Protein AF-A0A0M3A741-F1 (afdb_monomer_lite)

pLDDT: mean 94.42, std 5.52, range [47.41, 98.38]

Structure (mmCIF, N/CA/C/O backbone):
data_AF-A0A0M3A741-F1
#
_entry.id   AF-A0A0M3A741-F1
#
loop_
_atom_site.group_PDB
_atom_site.id
_atom_site.type_symbol
_atom_site.label_atom_id
_atom_site.label_alt_id
_atom_site.label_comp_id
_atom_site.label_asym_id
_atom_site.label_entity_id
_atom_site.label_seq_id
_atom_site.pdbx_PDB_ins_code
_atom_site.Cartn_x
_atom_site.Cartn_y
_atom_site.Cartn_z
_atom_site.occupancy
_atom_site.B_iso_or_equiv
_atom_site.auth_seq_id
_atom_site.auth_comp_id
_atom_site.auth_asym_id
_atom_site.auth_atom_id
_atom_site.pdbx_PDB_model_num
ATOM 1 N N . MET A 1 1 ? 9.612 3.255 -31.041 1.00 83.62 1 MET A N 1
ATOM 2 C CA . MET A 1 1 ? 8.899 2.711 -29.872 1.00 83.62 1 MET A CA 1
ATOM 3 C C . MET A 1 1 ? 9.057 1.204 -29.894 1.00 83.62 1 MET A C 1
ATOM 5 O O . MET A 1 1 ? 8.732 0.590 -30.901 1.00 83.62 1 MET A O 1
ATOM 9 N N . GLU A 1 2 ? 9.618 0.641 -28.835 1.00 92.88 2 GLU A N 1
ATOM 10 C CA . GLU A 1 2 ? 9.783 -0.796 -28.625 1.00 92.88 2 GLU A CA 1
ATOM 11 C C . GLU A 1 2 ? 8.658 -1.299 -27.711 1.00 92.88 2 GLU A C 1
ATOM 13 O O . GLU A 1 2 ? 8.257 -0.593 -26.786 1.00 92.88 2 GLU A O 1
ATOM 18 N N . LYS A 1 3 ? 8.139 -2.501 -27.977 1.00 94.88 3 LYS A N 1
ATOM 19 C CA . LYS A 1 3 ? 7.111 -3.161 -27.165 1.00 94.88 3 LYS A CA 1
ATOM 20 C C . LYS A 1 3 ? 7.681 -4.462 -26.616 1.00 94.88 3 LYS A C 1
ATOM 22 O O . LYS A 1 3 ? 8.103 -5.313 -27.393 1.00 94.88 3 LYS A O 1
ATOM 27 N N . ILE A 1 4 ? 7.622 -4.625 -25.302 1.00 94.75 4 ILE A N 1
ATOM 28 C CA . ILE A 1 4 ? 8.018 -5.835 -24.585 1.00 94.75 4 ILE A CA 1
ATOM 29 C C . ILE A 1 4 ? 6.761 -6.406 -23.933 1.00 94.75 4 ILE A C 1
ATOM 31 O O . ILE A 1 4 ? 6.030 -5.689 -23.252 1.00 94.75 4 ILE A O 1
ATOM 35 N N . VAL A 1 5 ? 6.485 -7.684 -24.179 1.00 95.12 5 VAL A N 1
ATOM 36 C CA . VAL A 1 5 ? 5.381 -8.405 -23.537 1.00 95.12 5 VAL A CA 1
ATOM 37 C C . VAL A 1 5 ? 5.989 -9.343 -22.513 1.00 95.12 5 VAL A C 1
ATOM 39 O O . VAL A 1 5 ? 6.795 -10.198 -22.869 1.00 95.12 5 VAL A O 1
ATOM 42 N N . LEU A 1 6 ? 5.610 -9.154 -21.257 1.00 94.38 6 LEU A N 1
ATOM 43 C CA . LEU A 1 6 ? 6.027 -9.978 -20.138 1.00 94.38 6 LEU A CA 1
ATOM 44 C C . LEU A 1 6 ? 4.829 -10.800 -19.676 1.00 94.38 6 LEU A C 1
ATOM 46 O O . LEU A 1 6 ? 3.740 -10.266 -19.466 1.00 94.38 6 LEU A O 1
ATOM 50 N N . SER A 1 7 ? 5.039 -12.099 -19.531 1.00 92.56 7 SER A N 1
ATOM 51 C CA . SER A 1 7 ? 4.085 -13.042 -18.956 1.00 92.56 7 SER A CA 1
ATOM 52 C C . SER A 1 7 ? 4.695 -13.679 -17.717 1.00 92.56 7 SER A C 1
ATOM 54 O O . SER A 1 7 ? 5.913 -13.649 -17.543 1.00 92.56 7 SER A O 1
ATOM 56 N N . SER A 1 8 ? 3.859 -14.299 -16.891 1.00 91.81 8 SER A N 1
ATOM 57 C CA . SER A 1 8 ? 4.300 -14.952 -15.658 1.00 91.81 8 SER A CA 1
ATOM 58 C C . SER A 1 8 ? 4.958 -13.980 -14.681 1.00 91.81 8 SER A C 1
ATOM 60 O O . SER A 1 8 ? 6.017 -14.250 -14.113 1.00 91.81 8 SER A O 1
ATOM 62 N N . ILE A 1 9 ? 4.311 -12.832 -14.501 1.00 91.31 9 ILE A N 1
ATOM 63 C CA . ILE A 1 9 ? 4.730 -11.774 -13.582 1.00 91.31 9 ILE A CA 1
ATOM 64 C C . ILE A 1 9 ? 3.730 -11.622 -12.429 1.00 91.31 9 ILE A C 1
ATOM 66 O O . ILE A 1 9 ? 2.661 -12.236 -12.435 1.00 91.31 9 ILE A O 1
ATOM 70 N N . GLY A 1 10 ? 4.065 -10.782 -11.456 1.00 88.81 10 GLY A N 1
ATOM 71 C CA . GLY A 1 10 ? 3.220 -10.486 -10.309 1.00 88.81 10 GLY A CA 1
ATOM 72 C C . GLY A 1 10 ? 3.311 -11.554 -9.215 1.00 88.81 10 GLY A C 1
ATOM 73 O O . GLY A 1 10 ? 4.110 -12.495 -9.312 1.00 88.81 10 GLY A O 1
ATOM 74 N N . PRO A 1 11 ? 2.490 -11.418 -8.160 1.00 85.62 11 PRO A N 1
ATOM 75 C CA . PRO A 1 11 ? 2.610 -12.224 -6.945 1.00 85.62 11 PRO A CA 1
ATOM 76 C C . PRO A 1 11 ? 2.403 -13.726 -7.191 1.00 85.62 11 PRO A C 1
ATOM 78 O O . PRO A 1 11 ? 3.093 -14.541 -6.581 1.00 85.62 11 PRO A O 1
ATOM 81 N N . TYR A 1 12 ? 1.512 -14.096 -8.118 1.00 87.88 12 TYR A N 1
ATOM 82 C CA . TYR A 1 12 ? 1.165 -15.495 -8.410 1.00 87.88 12 TYR A CA 1
ATOM 83 C C . TYR A 1 12 ? 1.696 -16.013 -9.752 1.00 87.88 12 TYR A C 1
ATOM 85 O O . TYR A 1 12 ? 1.477 -17.175 -10.089 1.00 87.88 12 TYR A O 1
ATOM 93 N N . LYS A 1 13 ? 2.456 -15.194 -10.496 1.00 89.75 13 LYS A N 1
ATOM 94 C CA . LYS A 1 13 ? 3.087 -15.576 -11.776 1.00 89.75 13 LYS A CA 1
ATOM 95 C C . LYS A 1 13 ? 2.103 -16.048 -12.854 1.00 89.75 13 LYS A C 1
ATOM 97 O O . LYS A 1 13 ? 2.467 -16.819 -13.742 1.00 89.75 13 LYS A O 1
ATOM 102 N N . ASP A 1 14 ? 0.886 -15.538 -12.815 1.00 92.25 14 ASP A N 1
ATOM 103 C CA . ASP A 1 14 ? -0.198 -15.763 -13.773 1.00 92.25 14 ASP A CA 1
ATOM 104 C C . ASP A 1 14 ? -0.627 -14.471 -14.496 1.00 92.25 14 ASP A C 1
ATOM 106 O O . ASP A 1 14 ? -1.408 -14.528 -15.446 1.00 92.25 14 ASP A O 1
ATOM 110 N N . HIS A 1 15 ? -0.060 -13.321 -14.118 1.00 93.19 15 HIS A N 1
ATOM 111 C CA . HIS A 1 15 ? -0.343 -12.029 -14.740 1.00 93.19 15 HIS A CA 1
ATOM 112 C C . HIS A 1 15 ? 0.557 -11.737 -15.948 1.00 93.19 15 HIS A C 1
ATOM 114 O O . HIS A 1 15 ? 1.555 -12.419 -16.227 1.00 93.19 15 HIS A O 1
ATOM 120 N N . TRP A 1 16 ? 0.205 -10.665 -16.658 1.00 94.25 16 TRP A N 1
ATOM 121 C CA . TRP A 1 16 ? 0.932 -10.133 -17.804 1.00 94.25 16 TRP A CA 1
ATOM 122 C C . TRP A 1 16 ? 1.169 -8.628 -17.653 1.00 94.25 16 TRP A C 1
ATOM 124 O O . TRP A 1 16 ? 0.416 -7.914 -16.993 1.00 94.25 16 TRP A O 1
ATOM 134 N N . ALA A 1 17 ? 2.209 -8.129 -18.317 1.00 96.19 17 ALA A N 1
ATOM 135 C CA . ALA A 1 17 ? 2.406 -6.706 -18.538 1.00 96.19 17 ALA A CA 1
ATOM 136 C C . ALA A 1 17 ? 2.914 -6.454 -19.950 1.00 96.19 17 ALA A C 1
ATOM 138 O O . ALA A 1 17 ? 3.739 -7.187 -20.494 1.00 96.19 17 ALA A O 1
ATOM 139 N N . ILE A 1 18 ? 2.456 -5.357 -20.532 1.00 97.38 18 ILE A N 1
ATOM 140 C CA . ILE A 1 18 ? 3.021 -4.788 -21.742 1.00 97.38 18 ILE A CA 1
ATOM 141 C C . ILE A 1 18 ? 3.805 -3.545 -21.339 1.00 97.38 18 ILE A C 1
ATOM 143 O O . ILE A 1 18 ? 3.253 -2.593 -20.786 1.00 97.38 18 ILE A O 1
ATOM 147 N N . VAL A 1 19 ? 5.095 -3.551 -21.654 1.00 97.38 19 VAL A N 1
ATOM 148 C CA . VAL A 1 19 ? 5.997 -2.426 -21.430 1.00 97.38 19 VAL A CA 1
ATOM 149 C C . VAL A 1 19 ? 6.345 -1.801 -22.773 1.00 97.38 19 VAL A C 1
ATOM 151 O O . VAL A 1 19 ? 6.935 -2.446 -23.640 1.00 97.38 19 VAL A O 1
ATOM 154 N N . TYR A 1 20 ? 5.998 -0.530 -22.950 1.00 97.81 20 TYR A N 1
ATOM 155 C CA . TYR A 1 20 ? 6.438 0.268 -24.089 1.00 97.81 20 TYR A CA 1
ATOM 156 C C . TYR A 1 20 ? 7.628 1.128 -23.695 1.00 97.81 20 TYR A C 1
ATOM 158 O O . TYR A 1 20 ? 7.596 1.815 -22.672 1.00 97.81 20 TYR A O 1
ATOM 166 N N . ILE A 1 21 ? 8.653 1.110 -24.542 1.00 96.50 21 ILE A N 1
ATOM 167 C CA . ILE A 1 21 ? 9.872 1.891 -24.385 1.00 96.50 21 ILE A CA 1
ATOM 168 C C . ILE A 1 21 ? 10.037 2.833 -25.575 1.00 96.50 21 ILE A C 1
ATOM 170 O O . ILE A 1 21 ? 10.128 2.424 -26.736 1.00 96.50 21 ILE A O 1
ATOM 174 N N . GLU A 1 22 ? 10.110 4.125 -25.288 1.00 95.94 22 GLU A N 1
ATOM 175 C CA . GLU A 1 22 ? 10.360 5.171 -26.273 1.00 95.94 22 GLU A CA 1
ATOM 176 C C . GLU A 1 22 ? 11.670 5.873 -25.924 1.00 95.94 22 GLU A C 1
ATOM 178 O O . GLU A 1 22 ? 11.729 6.682 -24.999 1.00 95.94 22 GLU A O 1
ATOM 183 N N . LEU A 1 23 ? 12.739 5.539 -26.648 1.00 93.94 23 LEU A N 1
ATOM 184 C CA . LEU A 1 23 ? 14.050 6.156 -26.453 1.00 93.94 23 LEU A CA 1
ATOM 185 C C . LEU A 1 23 ? 14.013 7.633 -26.855 1.00 93.94 23 LEU A C 1
ATOM 187 O O . LEU A 1 23 ? 13.422 7.995 -27.873 1.00 93.94 23 LEU A O 1
ATOM 191 N N . ASN A 1 24 ? 14.672 8.478 -26.069 1.00 91.62 24 ASN A N 1
ATOM 192 C CA . ASN A 1 24 ? 14.791 9.904 -26.330 1.00 91.62 24 ASN A CA 1
ATOM 193 C C . ASN A 1 24 ? 16.158 10.411 -25.861 1.00 91.62 24 ASN A C 1
ATOM 195 O O . ASN A 1 24 ? 16.364 10.683 -24.678 1.00 91.62 24 ASN A O 1
ATOM 199 N N . SER A 1 25 ? 17.074 10.585 -26.812 1.00 90.56 25 SER A N 1
ATOM 200 C CA . SER A 1 25 ? 18.444 11.018 -26.540 1.00 90.56 25 SER A CA 1
ATOM 201 C C . SER A 1 25 ? 18.633 12.539 -26.505 1.00 90.56 25 SER A C 1
ATOM 203 O O . SER A 1 25 ? 19.770 13.003 -26.479 1.00 90.56 25 SER A O 1
ATOM 205 N N . THR A 1 26 ? 17.554 13.333 -26.526 1.00 94.00 26 THR A N 1
ATOM 206 C CA . THR A 1 26 ? 17.636 14.805 -26.598 1.00 94.00 26 THR A CA 1
ATOM 207 C C . THR A 1 26 ? 18.343 15.411 -25.386 1.00 94.00 26 THR A C 1
ATOM 209 O O . THR A 1 26 ? 19.040 16.411 -25.520 1.00 94.00 26 THR A O 1
ATOM 212 N N . TYR A 1 27 ? 18.168 14.812 -24.205 1.00 92.12 27 TYR A N 1
ATOM 213 C CA . TYR A 1 27 ? 18.672 15.351 -22.935 1.00 92.12 27 TYR A CA 1
ATOM 214 C C . TYR A 1 27 ? 19.773 14.486 -22.298 1.00 92.12 27 TYR A C 1
ATOM 216 O O . TYR A 1 27 ? 20.602 14.997 -21.552 1.00 92.12 27 TYR A O 1
ATOM 224 N N . SER A 1 28 ? 19.799 13.182 -22.584 1.00 94.81 28 SER A N 1
ATOM 225 C CA . SER A 1 28 ? 20.865 12.257 -22.180 1.00 94.81 28 SER A CA 1
ATOM 226 C C . SER A 1 28 ? 20.824 11.000 -23.048 1.00 94.81 28 SER A C 1
ATOM 228 O O . SER A 1 28 ? 19.759 10.635 -23.537 1.00 94.81 28 SER A O 1
ATOM 230 N N . LEU A 1 29 ? 21.959 10.314 -23.230 1.00 89.94 29 LEU A N 1
ATOM 231 C CA . LEU A 1 29 ? 22.031 9.091 -24.049 1.00 89.94 29 LEU A CA 1
ATOM 232 C C . LEU A 1 29 ? 21.088 7.987 -23.553 1.00 89.94 29 LEU A C 1
ATOM 234 O O . LEU A 1 29 ? 20.502 7.268 -24.359 1.00 89.94 29 LEU A O 1
ATOM 238 N N . GLY A 1 30 ? 20.907 7.880 -22.237 1.00 92.81 30 GLY A N 1
ATOM 239 C CA . GLY A 1 30 ? 19.970 6.938 -21.639 1.00 92.81 30 GLY A CA 1
ATOM 240 C C . GLY A 1 30 ? 18.529 7.436 -21.550 1.00 92.81 30 GLY A C 1
ATOM 241 O O . GLY A 1 30 ? 17.718 6.730 -20.972 1.00 92.81 30 GLY A O 1
ATOM 242 N N . GLY A 1 31 ? 18.189 8.627 -22.045 1.00 96.00 31 GLY A N 1
ATOM 243 C CA . GLY A 1 31 ? 16.860 9.209 -21.861 1.00 96.00 31 GLY A CA 1
ATOM 244 C C . GLY A 1 31 ? 15.743 8.439 -22.577 1.00 96.00 31 GLY A C 1
ATOM 245 O O . GLY A 1 31 ? 15.950 7.809 -23.618 1.00 96.00 31 GLY A O 1
ATOM 246 N N . GLY A 1 32 ? 14.527 8.500 -22.031 1.00 97.00 32 GLY A N 1
ATOM 247 C CA . GLY A 1 32 ? 13.373 7.830 -22.628 1.00 97.00 32 GLY A CA 1
ATOM 248 C C . GLY A 1 32 ? 12.076 7.928 -21.829 1.00 97.00 32 GLY A C 1
ATOM 249 O O . GLY A 1 32 ? 12.007 8.544 -20.765 1.00 97.00 32 GLY A O 1
ATOM 250 N N . ARG A 1 33 ? 11.018 7.321 -22.364 1.00 97.94 33 ARG A N 1
ATOM 251 C CA . ARG A 1 33 ? 9.722 7.122 -21.708 1.00 97.94 33 ARG A CA 1
ATOM 252 C C . ARG A 1 33 ? 9.446 5.634 -21.572 1.00 97.94 33 ARG A C 1
ATOM 254 O O . ARG A 1 33 ? 9.651 4.872 -22.515 1.00 97.94 33 ARG A O 1
ATOM 261 N N . ILE A 1 34 ? 8.955 5.254 -20.400 1.00 98.12 34 ILE A N 1
ATOM 262 C CA . ILE A 1 34 ? 8.406 3.929 -20.128 1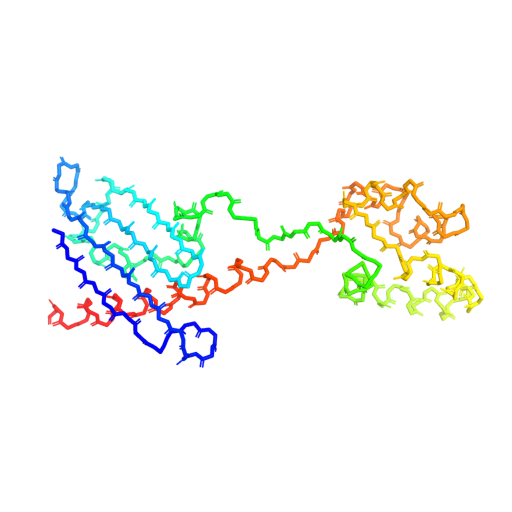.00 98.12 34 ILE A CA 1
ATOM 263 C C . ILE A 1 34 ? 6.906 4.070 -19.902 1.00 98.12 34 ILE A C 1
ATOM 265 O O . ILE A 1 34 ? 6.460 4.963 -19.176 1.00 98.12 34 ILE A O 1
ATOM 269 N N . THR A 1 35 ? 6.143 3.181 -20.526 1.00 98.38 35 THR A N 1
ATOM 270 C CA . THR A 1 35 ? 4.714 3.010 -20.278 1.00 98.38 35 THR A CA 1
ATOM 271 C C . THR A 1 35 ? 4.462 1.555 -19.913 1.00 98.38 35 THR A C 1
ATOM 273 O O . THR A 1 35 ? 4.811 0.664 -20.684 1.00 98.38 35 THR A O 1
ATOM 276 N N . LEU A 1 36 ? 3.872 1.323 -18.745 1.00 97.94 36 LEU A N 1
ATOM 277 C CA . LEU A 1 36 ? 3.450 0.014 -18.261 1.00 97.94 36 LEU A CA 1
ATOM 278 C C . LEU A 1 36 ? 1.935 -0.098 -18.416 1.00 97.94 36 LEU A C 1
ATOM 280 O O . LEU A 1 36 ? 1.214 0.802 -17.987 1.00 97.94 36 LEU A O 1
ATOM 284 N N . VAL A 1 37 ? 1.470 -1.195 -19.003 1.00 97.50 37 VAL A N 1
ATOM 285 C CA . VAL A 1 37 ? 0.053 -1.566 -19.083 1.00 97.50 37 VAL A CA 1
ATOM 286 C C . VAL A 1 37 ? -0.092 -2.999 -18.580 1.00 97.50 37 VAL A C 1
ATOM 288 O O . VAL A 1 37 ? 0.560 -3.891 -19.118 1.00 97.50 37 VAL A O 1
ATOM 291 N N . CYS A 1 38 ? -0.924 -3.222 -17.572 1.00 93.31 38 CYS A N 1
ATOM 292 C CA . CYS A 1 38 ? -1.241 -4.540 -17.013 1.00 93.31 38 CYS A CA 1
ATOM 293 C C . CYS A 1 38 ? -2.657 -4.509 -16.445 1.00 93.31 38 CYS A C 1
ATOM 295 O O . CYS A 1 38 ? -3.013 -3.499 -15.849 1.00 93.31 38 CYS A O 1
ATOM 297 N N . ASP A 1 39 ? -3.425 -5.590 -16.583 1.00 87.06 39 ASP A N 1
ATOM 298 C CA . ASP A 1 39 ? -4.792 -5.724 -16.053 1.00 87.06 39 ASP A CA 1
ATOM 299 C C . ASP A 1 39 ? -5.581 -4.391 -16.090 1.00 87.06 39 ASP A C 1
ATOM 301 O O . ASP A 1 39 ? -5.770 -3.827 -17.171 1.00 87.06 39 ASP A O 1
ATOM 305 N N . ASP A 1 40 ? -5.959 -3.842 -14.932 1.00 90.88 40 ASP A N 1
ATOM 306 C CA . ASP A 1 40 ? -6.727 -2.592 -14.806 1.00 90.88 40 ASP A CA 1
ATOM 307 C C . ASP A 1 40 ? -5.866 -1.316 -14.667 1.00 90.88 40 ASP A C 1
ATOM 309 O O . ASP A 1 40 ? -6.367 -0.232 -14.351 1.00 90.88 40 ASP A O 1
ATOM 313 N N . PHE A 1 41 ? -4.556 -1.408 -14.898 1.00 96.12 41 PHE A N 1
ATOM 314 C CA . PHE A 1 41 ? -3.593 -0.339 -14.637 1.00 96.12 41 PHE A CA 1
ATOM 315 C C . PHE A 1 41 ? -2.788 0.057 -15.877 1.00 96.12 41 PHE A C 1
ATOM 317 O O . PHE A 1 41 ? -2.217 -0.762 -16.597 1.00 96.12 41 PHE A O 1
ATOM 324 N N . ALA A 1 42 ? -2.656 1.369 -16.075 1.00 97.19 42 ALA A N 1
ATOM 325 C CA . ALA A 1 42 ? -1.743 1.948 -17.050 1.00 97.19 42 ALA A CA 1
ATOM 326 C C . ALA A 1 42 ? -1.022 3.163 -16.456 1.00 97.19 42 ALA A C 1
ATOM 328 O O . ALA A 1 42 ? -1.653 4.067 -15.906 1.00 97.19 42 ALA A O 1
ATOM 329 N N . GLY A 1 43 ? 0.304 3.188 -16.573 1.00 97.88 43 GLY A N 1
ATOM 330 C CA . GLY A 1 43 ? 1.155 4.259 -16.057 1.00 97.88 43 GLY A CA 1
ATOM 331 C C . GLY A 1 43 ? 2.254 4.610 -17.050 1.00 97.88 43 GLY A C 1
ATOM 332 O O . GLY A 1 43 ? 2.808 3.727 -17.701 1.00 97.88 43 GLY A O 1
ATOM 333 N N . SER A 1 44 ? 2.584 5.895 -17.186 1.00 98.12 44 SER A N 1
ATOM 334 C CA . SER A 1 44 ? 3.632 6.366 -18.101 1.00 98.12 44 SER A CA 1
ATOM 335 C C . SER A 1 44 ? 4.467 7.463 -17.460 1.00 98.12 44 SER A C 1
ATOM 337 O O . SER A 1 44 ? 3.927 8.381 -16.845 1.00 98.12 44 SER A O 1
ATOM 339 N N . SER A 1 45 ? 5.785 7.401 -17.640 1.00 98.25 45 SER A N 1
ATOM 340 C CA . SER A 1 45 ? 6.707 8.421 -17.139 1.00 98.25 45 SER A CA 1
ATOM 341 C C . SER A 1 45 ? 7.859 8.657 -18.108 1.00 98.25 45 SER A C 1
ATOM 343 O O . SER A 1 45 ? 8.409 7.723 -18.693 1.00 98.25 45 SER A O 1
ATOM 345 N N . PHE A 1 46 ? 8.236 9.928 -18.251 1.00 97.81 46 PHE A N 1
ATOM 346 C CA . PHE A 1 46 ? 9.380 10.371 -19.042 1.00 97.81 46 PHE A CA 1
ATOM 347 C C . PHE A 1 46 ? 10.582 10.683 -18.146 1.00 97.81 46 PHE A C 1
ATOM 349 O O . PHE A 1 46 ? 10.450 11.343 -17.115 1.00 97.81 46 PHE A O 1
ATOM 356 N N . PHE A 1 47 ? 11.760 10.255 -18.585 1.00 97.06 47 PHE A N 1
ATOM 357 C CA . PHE A 1 47 ? 13.039 10.427 -17.913 1.00 97.06 47 PHE A CA 1
ATOM 358 C C . PHE A 1 47 ? 14.047 11.000 -18.912 1.00 97.06 47 PHE A C 1
ATOM 360 O O . PHE A 1 47 ? 14.674 10.272 -19.676 1.00 97.06 47 PHE A O 1
ATOM 367 N N . GLY A 1 48 ? 14.190 12.326 -18.933 1.00 94.25 48 GLY A N 1
ATOM 368 C CA . GLY A 1 48 ? 15.117 12.985 -19.859 1.00 94.25 48 GLY A CA 1
ATOM 369 C C . GLY A 1 48 ? 16.571 12.997 -19.378 1.00 94.25 48 GLY A C 1
ATOM 370 O O . GLY A 1 48 ? 17.484 12.962 -20.191 1.00 94.25 48 GLY A O 1
ATOM 371 N N . HIS A 1 49 ? 16.803 13.055 -18.067 1.00 94.25 49 HIS A N 1
ATOM 372 C CA . HIS A 1 49 ? 18.122 13.336 -17.489 1.00 94.25 49 HIS A CA 1
ATOM 373 C C . HIS A 1 49 ? 18.594 12.132 -16.674 1.00 94.25 49 HIS A C 1
ATOM 375 O O . HIS A 1 49 ? 18.441 12.108 -15.453 1.00 94.25 49 HIS A O 1
ATOM 381 N N . VAL A 1 50 ? 19.114 11.111 -17.354 1.00 93.00 50 VAL A N 1
ATOM 382 C CA . VAL A 1 50 ? 19.620 9.889 -16.714 1.00 93.00 50 VAL A CA 1
ATOM 383 C C . VAL A 1 50 ? 21.101 9.696 -17.035 1.00 93.00 50 VAL A C 1
ATOM 385 O O . VAL A 1 50 ? 21.565 10.050 -18.116 1.00 93.00 50 VAL A O 1
ATOM 388 N N . GLY A 1 51 ? 21.860 9.168 -16.073 1.00 91.25 51 GLY A N 1
ATOM 389 C CA . GLY A 1 51 ? 23.316 9.011 -16.195 1.00 91.25 51 GLY A CA 1
ATOM 390 C C . GLY A 1 51 ? 23.751 7.734 -16.916 1.00 91.25 51 GLY A C 1
ATOM 391 O O . GLY A 1 51 ? 24.926 7.570 -17.233 1.00 91.25 51 GLY A O 1
ATOM 392 N N . GLN A 1 52 ? 22.825 6.806 -17.151 1.00 93.69 52 GLN A N 1
ATOM 393 C CA . GLN A 1 52 ? 23.105 5.508 -17.750 1.00 93.69 52 GLN A CA 1
ATOM 394 C C . GLN A 1 52 ? 23.284 5.620 -19.268 1.00 93.69 52 GLN A C 1
ATOM 396 O O . GLN A 1 52 ? 22.689 6.466 -19.931 1.00 93.69 52 GLN A O 1
ATOM 401 N N . ALA A 1 53 ? 24.084 4.711 -19.828 1.00 91.75 53 ALA A N 1
ATOM 402 C CA . ALA A 1 53 ? 24.390 4.676 -21.259 1.00 91.75 53 ALA A CA 1
ATOM 403 C C . ALA A 1 53 ? 23.189 4.285 -22.142 1.00 91.75 53 ALA A C 1
ATOM 405 O O . ALA A 1 53 ? 23.192 4.564 -23.337 1.00 91.75 53 ALA A O 1
ATOM 406 N N . SER A 1 54 ? 22.170 3.638 -21.570 1.00 92.81 54 SER A N 1
ATOM 407 C CA . SER A 1 54 ? 20.932 3.278 -22.260 1.00 92.81 54 SER A CA 1
ATOM 408 C C . SER A 1 54 ? 19.740 3.369 -21.311 1.00 92.81 54 SER A C 1
ATOM 410 O O . SER A 1 54 ? 19.875 3.221 -20.093 1.00 92.81 54 SER A O 1
ATOM 412 N N . PHE A 1 55 ? 18.550 3.573 -21.876 1.00 94.94 55 PHE A N 1
ATOM 413 C CA . PHE A 1 55 ? 17.327 3.651 -21.081 1.00 94.94 55 PHE A CA 1
ATOM 414 C C . PHE A 1 55 ? 16.943 2.301 -20.456 1.00 94.94 55 PHE A C 1
ATOM 416 O O . PHE A 1 55 ? 16.444 2.258 -19.335 1.00 94.94 55 PHE A O 1
ATOM 423 N N . LYS A 1 56 ? 17.254 1.182 -21.126 1.00 94.38 56 LYS A N 1
ATOM 424 C CA . LYS A 1 56 ? 17.067 -0.168 -20.565 1.00 94.38 56 LYS A CA 1
ATOM 425 C C . LYS A 1 56 ? 17.926 -0.378 -19.317 1.00 94.38 56 LYS A C 1
ATOM 427 O O . LYS A 1 56 ? 17.416 -0.849 -18.305 1.00 94.38 56 LYS A O 1
ATOM 432 N N . LYS A 1 57 ? 19.187 0.068 -19.357 1.00 94.75 57 LYS A N 1
ATOM 433 C CA . LYS A 1 57 ? 20.099 0.022 -18.208 1.00 94.75 57 LYS A CA 1
ATOM 434 C C . LYS A 1 57 ? 19.639 0.922 -17.064 1.00 94.75 57 LYS A C 1
ATOM 436 O O . LYS A 1 57 ? 19.771 0.552 -15.903 1.00 94.75 57 LYS A O 1
ATOM 441 N N . PHE A 1 58 ? 19.067 2.086 -17.379 1.00 95.75 58 PHE A N 1
ATOM 442 C CA . PHE A 1 58 ? 18.418 2.929 -16.373 1.00 95.75 58 PHE A CA 1
ATOM 443 C C . PHE A 1 58 ? 17.272 2.186 -15.669 1.00 95.75 58 PHE A C 1
ATOM 445 O O . PHE A 1 58 ? 17.249 2.145 -14.441 1.00 95.75 58 PHE A O 1
ATOM 452 N N . ILE A 1 59 ? 16.369 1.545 -16.419 1.00 96.25 59 ILE A N 1
ATOM 453 C CA . ILE A 1 59 ? 15.245 0.789 -15.841 1.00 96.25 59 ILE A CA 1
ATOM 454 C C . ILE A 1 59 ? 15.744 -0.389 -14.993 1.00 96.25 59 ILE A C 1
ATOM 456 O O . ILE A 1 59 ? 15.268 -0.568 -13.876 1.00 96.25 59 ILE A O 1
ATOM 460 N N . ALA A 1 60 ? 16.739 -1.143 -15.473 1.00 96.44 60 ALA A N 1
ATOM 461 C CA . ALA A 1 60 ? 17.337 -2.268 -14.746 1.00 96.44 60 ALA A CA 1
ATOM 462 C C . ALA A 1 60 ? 17.947 -1.870 -13.385 1.00 96.44 60 ALA A C 1
ATOM 464 O O . ALA A 1 60 ? 18.044 -2.700 -12.480 1.00 96.44 60 ALA A O 1
ATOM 465 N N . GLN A 1 61 ? 18.361 -0.608 -13.234 1.00 95.69 61 GLN A N 1
ATOM 466 C CA . GLN A 1 61 ? 18.936 -0.056 -12.003 1.00 95.69 61 GLN A CA 1
ATOM 467 C C . GLN A 1 61 ? 17.915 0.649 -11.100 1.00 95.69 61 GLN A C 1
ATOM 469 O O . GLN A 1 61 ? 18.274 1.057 -9.996 1.00 95.69 61 GLN A O 1
ATOM 474 N N . CYS A 1 62 ? 16.670 0.820 -11.544 1.00 96.50 62 CYS A N 1
ATOM 475 C CA . CYS A 1 62 ? 15.626 1.396 -10.706 1.00 96.50 62 CYS A CA 1
ATOM 476 C C . CYS A 1 62 ? 15.166 0.404 -9.630 1.00 96.50 62 CYS A C 1
ATOM 478 O O . CYS A 1 62 ? 15.204 -0.811 -9.827 1.00 96.50 62 CYS A O 1
ATOM 480 N N . ASP A 1 63 ? 14.667 0.940 -8.519 1.00 96.38 63 ASP A N 1
ATOM 481 C CA . ASP A 1 63 ? 13.868 0.192 -7.553 1.00 96.38 63 ASP A CA 1
ATOM 482 C C . ASP A 1 63 ? 12.364 0.320 -7.863 1.00 96.38 63 ASP A C 1
ATOM 484 O O . ASP A 1 63 ? 11.898 1.291 -8.475 1.00 96.38 63 ASP A O 1
ATOM 488 N N . GLU A 1 64 ? 11.586 -0.674 -7.441 1.00 97.38 64 GLU A N 1
ATOM 489 C CA . GLU A 1 64 ? 10.145 -0.737 -7.675 1.00 97.38 64 GLU A CA 1
ATOM 490 C C . GLU A 1 64 ? 9.386 0.426 -7.010 1.00 97.38 64 GLU A C 1
ATOM 492 O O . GLU A 1 64 ? 8.405 0.919 -7.571 1.00 97.38 64 GLU A O 1
ATOM 497 N N . TYR A 1 65 ? 9.865 0.936 -5.868 1.00 97.62 65 TYR A N 1
ATOM 498 C CA . TYR A 1 65 ? 9.244 2.056 -5.151 1.00 97.62 65 TYR A CA 1
ATOM 499 C C . TYR A 1 65 ? 9.446 3.389 -5.883 1.00 97.62 65 TYR A C 1
ATOM 501 O O . TYR A 1 65 ? 8.570 4.261 -5.878 1.00 97.62 65 TYR A O 1
ATOM 509 N N . TYR A 1 66 ? 10.587 3.561 -6.542 1.00 97.56 66 TYR A N 1
ATOM 510 C CA . TYR A 1 66 ? 10.861 4.693 -7.407 1.00 97.56 66 TYR A CA 1
ATOM 511 C C . TYR A 1 66 ? 9.979 4.642 -8.653 1.00 97.56 66 TYR A C 1
ATOM 513 O O . TYR A 1 66 ? 9.317 5.635 -8.971 1.00 97.56 66 TYR A O 1
ATOM 521 N N . LEU A 1 67 ? 9.915 3.492 -9.334 1.00 97.50 67 LEU A N 1
ATOM 522 C CA . LEU A 1 67 ? 9.107 3.360 -10.547 1.00 97.50 67 LEU A CA 1
ATOM 523 C C . LEU A 1 67 ? 7.612 3.499 -10.270 1.00 97.50 67 LEU A C 1
ATOM 525 O O . LEU A 1 67 ? 6.950 4.227 -11.010 1.00 97.50 67 LEU A O 1
ATOM 529 N N . ILE A 1 68 ? 7.076 2.905 -9.198 1.00 97.88 68 ILE A N 1
ATOM 530 C CA . ILE A 1 68 ? 5.644 3.029 -8.884 1.00 97.88 68 ILE A CA 1
ATOM 531 C C . ILE A 1 68 ? 5.263 4.490 -8.621 1.00 97.88 68 ILE A C 1
ATOM 533 O O . ILE A 1 68 ? 4.252 4.962 -9.134 1.00 97.88 68 ILE A O 1
ATOM 537 N N . LYS A 1 69 ? 6.121 5.258 -7.930 1.00 97.75 69 LYS A N 1
ATOM 538 C CA . LYS A 1 69 ? 5.903 6.692 -7.679 1.00 97.75 69 LYS A CA 1
ATOM 539 C C . LYS A 1 69 ? 5.903 7.513 -8.970 1.00 97.75 69 LYS A C 1
ATOM 541 O O . LYS A 1 69 ? 5.233 8.542 -9.045 1.00 97.75 69 LYS A O 1
ATOM 546 N N . LYS A 1 70 ? 6.683 7.101 -9.969 1.00 98.00 70 LYS A N 1
ATOM 547 C CA . LYS A 1 70 ? 6.780 7.787 -11.264 1.00 98.00 70 LYS A CA 1
ATOM 548 C C . LYS A 1 70 ? 5.630 7.423 -12.196 1.00 98.00 70 LYS A C 1
ATOM 550 O O . LYS A 1 70 ? 5.071 8.313 -12.827 1.00 98.00 70 LYS A O 1
ATOM 555 N N . LEU A 1 71 ? 5.284 6.142 -12.271 1.00 98.00 71 LEU A N 1
ATOM 556 C CA . LEU A 1 71 ? 4.260 5.613 -13.171 1.00 98.00 71 LEU A CA 1
ATOM 557 C C . LEU A 1 71 ? 2.840 5.849 -12.644 1.00 98.00 71 LEU A C 1
ATOM 559 O O . LEU A 1 71 ? 1.943 6.143 -13.430 1.00 98.00 71 LEU A O 1
ATOM 563 N N . PHE A 1 72 ? 2.651 5.774 -11.325 1.00 97.56 72 PHE A N 1
ATOM 564 C CA . PHE A 1 72 ? 1.354 5.864 -10.653 1.00 97.56 72 PHE A CA 1
ATOM 565 C C . PHE A 1 72 ? 1.397 6.878 -9.493 1.00 97.56 72 PHE A C 1
ATOM 567 O O . PHE A 1 72 ? 1.164 6.524 -8.339 1.00 97.56 72 PHE A O 1
ATOM 574 N N . PRO A 1 73 ? 1.664 8.172 -9.759 1.00 96.31 73 PRO A N 1
ATOM 575 C CA . PRO A 1 73 ? 1.932 9.168 -8.713 1.00 96.31 73 PRO A CA 1
ATOM 576 C C . PRO A 1 73 ? 0.755 9.441 -7.764 1.00 96.31 73 PRO A C 1
ATOM 578 O O . PRO A 1 73 ? 0.955 10.016 -6.698 1.00 96.31 73 PRO A O 1
ATOM 581 N N . LYS A 1 74 ? -0.470 9.065 -8.154 1.00 95.50 74 LYS A N 1
ATOM 582 C CA . LYS A 1 74 ? -1.689 9.221 -7.345 1.00 95.50 74 LYS A CA 1
ATOM 583 C C . LYS A 1 74 ? -2.049 7.968 -6.542 1.00 95.50 74 LYS A C 1
ATOM 585 O O . LYS A 1 74 ? -3.019 7.998 -5.794 1.00 95.50 74 LYS A O 1
ATOM 590 N N . LEU A 1 75 ? -1.314 6.870 -6.717 1.00 96.06 75 LEU A N 1
ATOM 591 C CA . LEU A 1 75 ? -1.585 5.626 -6.014 1.00 96.06 75 LEU A CA 1
ATOM 592 C C . LEU A 1 75 ? -1.054 5.716 -4.583 1.00 96.06 75 LEU A C 1
ATOM 594 O O . LEU A 1 75 ? 0.138 5.923 -4.355 1.00 96.06 75 LEU A O 1
ATOM 598 N N . LEU A 1 76 ? -1.955 5.567 -3.617 1.00 95.38 76 LEU A N 1
ATOM 599 C CA . LEU A 1 76 ? -1.618 5.616 -2.199 1.00 95.38 76 LEU A CA 1
ATOM 600 C C . LEU A 1 76 ? -1.098 4.257 -1.726 1.00 95.38 76 LEU A C 1
ATOM 602 O O . LEU A 1 76 ? -1.616 3.223 -2.141 1.00 95.38 76 LEU A O 1
ATOM 606 N N . LYS A 1 77 ? -0.096 4.263 -0.837 1.00 95.94 77 LYS A N 1
ATOM 607 C CA . LYS A 1 77 ? 0.461 3.038 -0.231 1.00 95.94 77 LYS A CA 1
ATOM 608 C C . LYS A 1 77 ? -0.535 2.344 0.690 1.00 95.94 77 LYS A C 1
ATOM 610 O O . LYS A 1 77 ? -0.593 1.120 0.741 1.00 95.94 77 LYS A O 1
ATOM 615 N N . THR A 1 78 ? -1.294 3.148 1.416 1.00 96.00 78 THR A N 1
ATOM 616 C CA . THR A 1 78 ? -2.354 2.716 2.314 1.00 96.00 78 THR A CA 1
ATOM 617 C C . THR A 1 78 ? -3.634 3.451 1.956 1.00 96.00 78 THR A C 1
ATOM 619 O O . THR A 1 78 ? -3.595 4.533 1.361 1.00 96.00 78 THR A O 1
ATOM 622 N N . VAL A 1 79 ? -4.767 2.850 2.291 1.00 95.62 79 VAL A N 1
ATOM 623 C CA . VAL A 1 79 ? -6.090 3.458 2.152 1.00 95.62 79 VAL A CA 1
ATOM 624 C C . VAL A 1 79 ? -6.755 3.522 3.524 1.00 95.62 79 VAL A C 1
ATOM 626 O O . VAL A 1 79 ? -6.539 2.612 4.330 1.00 95.62 79 VAL A O 1
ATOM 629 N N . PRO A 1 80 ? -7.508 4.593 3.834 1.00 96.19 80 PRO A N 1
ATOM 630 C CA . PRO A 1 80 ? -8.279 4.655 5.070 1.00 96.19 80 PRO A CA 1
ATOM 631 C C . PRO A 1 80 ? -9.216 3.455 5.169 1.00 96.19 80 PRO A C 1
ATOM 633 O O . PRO A 1 80 ? -9.792 3.063 4.156 1.00 96.19 80 PRO A O 1
ATOM 636 N N . VAL A 1 81 ? -9.386 2.913 6.373 1.00 96.06 81 VAL A N 1
ATOM 637 C CA . VAL A 1 81 ? -10.407 1.882 6.606 1.00 96.06 81 VAL A CA 1
ATOM 638 C C . VAL A 1 81 ? -11.805 2.474 6.427 1.00 96.06 81 VAL A C 1
ATOM 640 O O . VAL A 1 81 ? -12.037 3.655 6.721 1.00 96.06 81 VAL A O 1
ATOM 643 N N . GLN A 1 82 ? -12.727 1.670 5.910 1.00 96.38 82 GLN A N 1
ATOM 644 C CA . GLN A 1 82 ? -14.081 2.081 5.531 1.00 96.38 82 GLN A CA 1
ATOM 645 C C . GLN A 1 82 ? -15.179 1.185 6.115 1.00 96.38 82 GLN A C 1
ATOM 647 O O . GLN A 1 82 ? -16.360 1.505 5.986 1.00 96.38 82 GLN A O 1
ATOM 652 N N . SER A 1 83 ? -14.820 0.094 6.790 1.00 97.19 83 SER A N 1
ATOM 653 C CA . SER A 1 83 ? -15.771 -0.799 7.452 1.00 97.19 83 SER A CA 1
ATOM 654 C C . SER A 1 83 ? -15.295 -1.211 8.843 1.00 97.19 83 SER A C 1
ATOM 656 O O . SER A 1 83 ? -14.109 -1.107 9.176 1.00 97.19 83 SER A O 1
ATOM 658 N N . GLY A 1 84 ? -16.226 -1.692 9.669 1.00 97.06 84 GLY A N 1
ATOM 659 C CA . GLY A 1 84 ? -15.902 -2.262 10.976 1.00 97.06 84 GLY A CA 1
ATOM 660 C C . GLY A 1 84 ? -14.919 -3.432 10.879 1.00 97.06 84 GLY A C 1
ATOM 661 O O . GLY A 1 84 ? -13.987 -3.519 11.676 1.00 97.06 84 GLY A O 1
ATOM 662 N N . GLU A 1 85 ? -15.075 -4.287 9.864 1.00 96.69 85 GLU A N 1
ATOM 663 C CA . GLU A 1 85 ? -14.160 -5.400 9.586 1.00 96.69 85 GLU A CA 1
ATOM 664 C C . GLU A 1 85 ? -12.731 -4.912 9.315 1.00 96.69 85 GLU A C 1
ATOM 666 O O . GLU A 1 85 ? -11.793 -5.350 9.984 1.00 96.69 85 GLU A O 1
ATOM 671 N N . GLU A 1 86 ? -12.565 -3.946 8.410 1.00 96.88 86 GLU A N 1
ATOM 672 C CA . GLU A 1 86 ? -11.256 -3.366 8.091 1.00 96.88 86 GLU A CA 1
ATOM 673 C C . GLU A 1 86 ? -10.632 -2.653 9.299 1.00 96.88 86 GLU A C 1
ATOM 675 O O . GLU A 1 86 ? -9.424 -2.740 9.534 1.00 96.88 86 GLU A O 1
ATOM 680 N N . PHE A 1 87 ? -11.447 -1.967 10.106 1.00 97.25 87 PHE A N 1
ATOM 681 C CA . PHE A 1 87 ? -10.978 -1.358 11.348 1.00 97.25 87 PHE A CA 1
ATOM 682 C C . PHE A 1 87 ? -10.462 -2.412 12.329 1.00 97.25 87 PHE A C 1
ATOM 684 O O . PHE A 1 87 ? -9.412 -2.211 12.940 1.00 97.25 87 PHE A O 1
ATOM 691 N N . PHE A 1 88 ? -11.154 -3.545 12.469 1.00 96.75 88 PHE A N 1
ATOM 692 C CA . PHE A 1 88 ? -10.687 -4.636 13.320 1.00 96.75 88 PHE A CA 1
ATOM 693 C C . PHE A 1 88 ? -9.420 -5.296 12.787 1.00 96.75 88 PHE A C 1
ATOM 695 O O . PHE A 1 88 ? -8.558 -5.639 13.592 1.00 96.75 88 PHE A O 1
ATOM 702 N N . GLU A 1 89 ? -9.266 -5.444 11.471 1.00 96.62 89 GLU A N 1
ATOM 703 C CA . GLU A 1 89 ? -8.021 -5.930 10.868 1.00 96.62 89 GLU A CA 1
ATOM 704 C C . GLU A 1 89 ? -6.849 -4.996 11.200 1.00 96.62 89 GLU A C 1
ATOM 706 O O . GLU A 1 89 ? -5.806 -5.431 11.707 1.00 96.62 89 GLU A O 1
ATOM 711 N N . TRP A 1 90 ? -7.041 -3.692 10.987 1.00 97.00 90 TRP A N 1
ATOM 712 C CA . TRP A 1 90 ? -6.054 -2.679 11.341 1.00 97.00 90 TRP A CA 1
ATOM 713 C C . TRP A 1 90 ? -5.737 -2.708 12.841 1.00 97.00 90 TRP A C 1
ATOM 715 O O . TRP A 1 90 ? -4.566 -2.732 13.231 1.00 97.00 90 TRP A O 1
ATOM 725 N N . PHE A 1 91 ? -6.759 -2.762 13.694 1.00 96.69 91 PHE A N 1
ATOM 726 C CA . PHE A 1 91 ? -6.589 -2.800 15.143 1.00 96.69 91 PHE A CA 1
ATOM 727 C C . PHE A 1 91 ? -5.839 -4.063 15.575 1.00 96.69 91 PHE A C 1
ATOM 729 O O . PHE A 1 91 ? -4.913 -3.992 16.380 1.00 96.69 91 PHE A O 1
ATOM 736 N N . ALA A 1 92 ? -6.194 -5.226 15.025 1.00 96.06 92 ALA A N 1
ATOM 737 C CA . ALA A 1 92 ? -5.558 -6.494 15.355 1.00 96.06 92 ALA A CA 1
ATOM 738 C C . ALA A 1 92 ? -4.069 -6.508 14.975 1.00 96.06 92 ALA A C 1
ATOM 740 O O . ALA A 1 92 ? -3.244 -7.057 15.704 1.00 96.06 92 ALA A O 1
ATOM 741 N N . THR A 1 93 ? -3.726 -5.869 13.858 1.00 94.69 93 THR A N 1
ATOM 742 C CA . THR A 1 93 ? -2.346 -5.770 13.373 1.00 94.69 93 THR A CA 1
ATOM 743 C C . THR A 1 93 ? -1.483 -4.875 14.265 1.00 94.69 93 THR A C 1
ATOM 745 O O . THR A 1 93 ? -0.299 -5.153 14.439 1.00 94.69 93 THR A O 1
ATOM 748 N N . ASN A 1 94 ? -2.060 -3.817 14.845 1.00 95.25 94 ASN A N 1
ATOM 749 C CA . ASN A 1 94 ? -1.288 -2.750 15.489 1.00 95.25 94 ASN A CA 1
ATOM 750 C C . ASN A 1 94 ? -1.431 -2.686 17.023 1.00 95.25 94 ASN A C 1
ATOM 752 O O . ASN A 1 94 ? -0.488 -2.276 17.690 1.00 95.25 94 ASN A O 1
ATOM 756 N N . TYR A 1 95 ? -2.573 -3.097 17.586 1.00 95.56 95 TYR A N 1
ATOM 757 C CA . TYR A 1 95 ? -2.957 -2.830 18.988 1.00 95.56 95 TYR A CA 1
ATOM 758 C C . TYR A 1 95 ? -3.540 -4.046 19.722 1.00 95.56 95 TYR A C 1
ATOM 760 O O . TYR A 1 95 ? -4.051 -3.938 20.841 1.00 95.56 95 TYR A O 1
ATOM 768 N N . LEU A 1 96 ? -3.473 -5.238 19.121 1.00 94.94 96 LEU A N 1
ATOM 769 C CA . LEU A 1 96 ? -4.022 -6.447 19.737 1.00 94.94 96 LEU A CA 1
ATOM 770 C C . LEU A 1 96 ? -3.364 -6.775 21.081 1.00 94.94 96 LEU A C 1
ATOM 772 O O . LEU A 1 96 ? -4.037 -7.244 22.002 1.00 94.94 96 LEU A O 1
ATOM 776 N N . ASP A 1 97 ? -2.058 -6.557 21.202 1.00 95.44 97 ASP A N 1
ATOM 777 C CA . ASP A 1 97 ? -1.338 -6.858 22.437 1.00 95.44 97 ASP A CA 1
ATOM 778 C C . ASP A 1 97 ? -1.657 -5.854 23.551 1.00 95.44 97 ASP A C 1
ATOM 780 O O . ASP A 1 97 ? -1.836 -6.273 24.698 1.00 95.44 97 ASP A O 1
ATOM 784 N N . ASP A 1 98 ? -1.869 -4.580 23.217 1.00 95.19 98 ASP A N 1
ATOM 785 C CA . ASP A 1 98 ? -2.340 -3.565 24.166 1.00 95.19 98 ASP A CA 1
ATOM 786 C C . ASP A 1 98 ? -3.733 -3.916 24.697 1.00 95.19 98 ASP A C 1
ATOM 788 O O . ASP A 1 98 ? -3.956 -3.946 25.911 1.00 95.19 98 ASP A O 1
ATOM 792 N N . LEU A 1 99 ? -4.647 -4.320 23.809 1.00 95.38 99 LEU A N 1
ATOM 793 C CA . LEU A 1 99 ? -5.971 -4.798 24.203 1.00 95.38 99 LEU A CA 1
ATOM 794 C C . LEU A 1 99 ? -5.888 -6.029 25.119 1.00 95.38 99 LEU A C 1
ATOM 796 O O . LEU A 1 99 ? -6.601 -6.110 26.123 1.00 95.38 99 LEU A O 1
ATOM 800 N N . LYS A 1 100 ? -5.021 -7.003 24.808 1.00 95.50 100 LYS A N 1
ATOM 801 C CA . LYS A 1 100 ? -4.815 -8.181 25.670 1.00 95.50 100 LYS A CA 1
ATOM 802 C C . LYS A 1 100 ? -4.291 -7.778 27.045 1.00 95.50 100 LYS A C 1
ATOM 804 O O . LYS A 1 100 ? -4.725 -8.361 28.039 1.00 95.50 100 LYS A O 1
ATOM 809 N N . ASN A 1 101 ? -3.373 -6.819 27.113 1.00 95.94 101 ASN A N 1
ATOM 810 C CA . ASN A 1 101 ? -2.816 -6.339 28.372 1.00 95.94 101 ASN A CA 1
ATOM 811 C C . ASN A 1 101 ? -3.882 -5.621 29.209 1.00 95.94 101 ASN A C 1
ATOM 813 O O . ASN A 1 101 ? -4.077 -6.006 30.360 1.00 95.94 101 ASN A O 1
ATOM 817 N N . ALA A 1 102 ? -4.664 -4.718 28.610 1.00 94.62 102 ALA A N 1
ATOM 818 C CA . ALA A 1 102 ? -5.787 -4.042 29.267 1.00 94.62 102 ALA A CA 1
ATOM 819 C C . ALA A 1 102 ? -6.878 -5.021 29.755 1.00 94.62 102 ALA A C 1
ATOM 821 O O . ALA A 1 102 ? -7.504 -4.840 30.801 1.00 94.62 102 ALA A O 1
ATOM 822 N N . ARG A 1 103 ? -7.106 -6.123 29.026 1.00 95.19 103 ARG A N 1
ATOM 823 C CA . ARG A 1 103 ? -8.009 -7.202 29.465 1.00 95.19 103 ARG A CA 1
ATOM 824 C C . ARG A 1 103 ? -7.446 -8.013 30.635 1.00 95.19 103 ARG A C 1
ATOM 826 O O . ARG A 1 103 ? -8.239 -8.493 31.446 1.00 95.19 103 ARG A O 1
ATOM 833 N N . LYS A 1 104 ? -6.122 -8.205 30.704 1.00 95.88 104 LYS A N 1
ATOM 834 C CA . LYS A 1 104 ? -5.434 -8.936 31.786 1.00 95.88 104 LYS A CA 1
ATOM 835 C C . LYS A 1 104 ? -5.344 -8.119 33.073 1.00 95.88 104 LYS A C 1
ATOM 837 O O . LYS A 1 104 ? -5.518 -8.697 34.140 1.00 95.88 104 LYS A O 1
ATOM 842 N N . SER A 1 105 ? -5.084 -6.815 32.977 1.00 95.50 105 SER A N 1
ATOM 843 C CA . SER A 1 105 ? -5.081 -5.895 34.125 1.00 95.50 105 SER A CA 1
ATOM 844 C C . SER A 1 105 ? -6.485 -5.673 34.690 1.00 95.50 105 SER A C 1
ATOM 846 O O . SER A 1 105 ? -6.635 -5.425 35.883 1.00 95.50 105 SER A O 1
ATOM 848 N N . GLY A 1 106 ? -7.513 -5.824 33.850 1.00 93.81 106 GLY A N 1
ATOM 849 C CA . GLY A 1 106 ? -8.908 -5.590 34.216 1.00 93.81 106 GLY A CA 1
ATOM 850 C C . GLY A 1 106 ? -9.405 -4.189 33.865 1.00 93.81 106 GLY A C 1
ATOM 851 O O . GLY A 1 106 ? -10.579 -3.912 34.104 1.00 93.81 106 GLY A O 1
ATOM 852 N N . ASP A 1 107 ? -8.563 -3.355 33.246 1.00 94.12 107 ASP A N 1
ATOM 853 C CA . ASP A 1 107 ? -8.903 -1.993 32.805 1.00 94.12 107 ASP A CA 1
ATOM 854 C C . ASP A 1 107 ? -10.057 -1.991 31.797 1.00 94.12 107 ASP A C 1
ATOM 856 O O . ASP A 1 107 ? -10.882 -1.079 31.766 1.00 94.12 107 ASP A O 1
ATOM 860 N N . ILE A 1 108 ? -10.147 -3.052 30.990 1.00 94.94 108 ILE A N 1
ATOM 861 C CA . ILE A 1 108 ? -11.258 -3.284 30.071 1.00 94.94 108 ILE A CA 1
ATOM 862 C C . ILE A 1 108 ? -11.949 -4.576 30.460 1.00 94.94 108 ILE A C 1
ATOM 864 O O . ILE A 1 108 ? -11.325 -5.633 30.555 1.00 94.94 108 ILE A O 1
ATOM 868 N N . THR A 1 109 ? -13.266 -4.533 30.625 1.00 95.56 109 THR A N 1
ATOM 869 C CA . THR A 1 109 ? -14.083 -5.722 30.885 1.00 95.56 109 THR A CA 1
ATOM 870 C C . THR A 1 109 ? -14.497 -6.424 29.589 1.00 95.56 109 THR A C 1
ATOM 872 O O . THR A 1 109 ? -14.560 -5.833 28.512 1.00 95.56 109 THR A O 1
ATOM 875 N N . LYS A 1 110 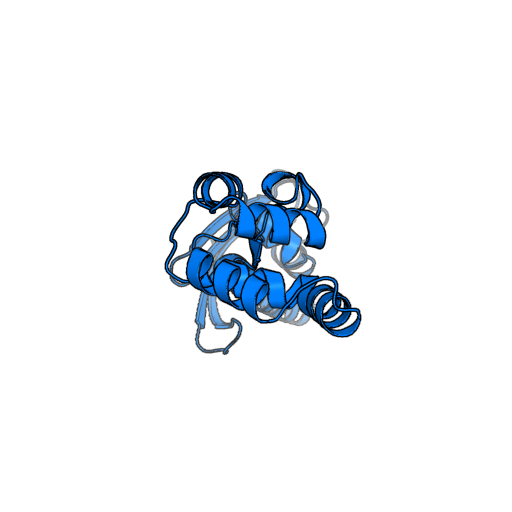? -14.863 -7.711 29.687 1.00 95.31 110 LYS A N 1
ATOM 876 C CA . LYS A 1 110 ? -15.417 -8.466 28.547 1.00 95.31 110 LYS A CA 1
ATOM 877 C C . LYS A 1 110 ? -16.686 -7.810 27.992 1.00 95.31 110 LYS A C 1
ATOM 879 O O . LYS A 1 110 ? -16.911 -7.852 26.789 1.00 95.31 110 LYS A O 1
ATOM 884 N N . LYS A 1 111 ? -17.509 -7.228 28.871 1.00 96.50 111 LYS A N 1
ATOM 885 C CA . LYS A 1 111 ? -18.766 -6.577 28.495 1.00 96.50 111 LYS A CA 1
ATOM 886 C C . LYS A 1 111 ? -18.510 -5.319 27.665 1.00 96.50 111 LYS A C 1
ATOM 888 O O . LYS A 1 111 ? -19.117 -5.189 26.613 1.00 96.50 111 LYS A O 1
ATOM 893 N N . GLN A 1 112 ? -17.595 -4.452 28.104 1.00 95.81 112 GLN A N 1
ATOM 894 C CA . GLN A 1 112 ? -17.232 -3.244 27.352 1.00 95.81 112 GLN A CA 1
ATOM 895 C C . GLN A 1 112 ? -16.675 -3.596 25.972 1.00 95.81 112 GLN A C 1
ATOM 897 O O . GLN A 1 112 ? -17.136 -3.060 24.973 1.00 95.81 112 GLN A O 1
ATOM 902 N N . LEU A 1 113 ? -15.758 -4.570 25.906 1.00 95.19 113 LEU A N 1
ATOM 903 C CA . LEU A 1 113 ? -15.201 -5.012 24.629 1.00 95.19 113 LEU A CA 1
ATOM 904 C C . LEU A 1 113 ? -16.278 -5.569 23.690 1.00 95.19 113 LEU A C 1
ATOM 906 O O . LEU A 1 113 ? -16.239 -5.313 22.492 1.00 95.19 113 LEU A O 1
ATOM 910 N N . ARG A 1 114 ? -17.243 -6.330 24.225 1.00 96.44 114 ARG A N 1
ATOM 911 C CA . ARG A 1 114 ? -18.344 -6.856 23.416 1.00 96.44 114 ARG A CA 1
ATOM 912 C C . ARG A 1 114 ? -19.254 -5.740 22.903 1.00 96.44 114 ARG A C 1
ATOM 914 O O . ARG A 1 114 ? -19.616 -5.785 21.739 1.00 96.44 114 ARG A O 1
ATOM 921 N N . SER A 1 115 ? -19.561 -4.752 23.743 1.00 96.12 115 SER A N 1
ATOM 922 C CA . SER A 1 115 ? -20.361 -3.588 23.351 1.00 96.12 115 SER A CA 1
ATOM 923 C C . SER A 1 115 ? -19.695 -2.811 22.217 1.00 96.12 115 SER A C 1
ATOM 925 O O . SER A 1 115 ? -20.326 -2.590 21.195 1.00 96.12 115 SER A O 1
ATOM 927 N N . ALA A 1 116 ? -18.400 -2.500 22.351 1.00 96.62 116 ALA A N 1
ATOM 928 C CA . ALA A 1 116 ? -17.647 -1.797 21.313 1.00 96.62 116 ALA A CA 1
ATOM 929 C C . ALA A 1 116 ? -17.548 -2.608 20.013 1.00 96.62 116 ALA A C 1
ATOM 931 O O . ALA A 1 116 ? -17.645 -2.058 18.921 1.00 96.62 116 ALA A O 1
ATOM 932 N N . TYR A 1 117 ? -17.388 -3.931 20.119 1.00 97.06 117 TYR A N 1
ATOM 933 C CA . TYR A 1 117 ? -17.423 -4.805 18.951 1.00 97.06 117 TYR A CA 1
ATOM 934 C C . TYR A 1 117 ? -18.774 -4.732 18.229 1.00 97.06 117 TYR A C 1
ATOM 936 O O . TYR A 1 117 ? -18.803 -4.533 17.018 1.00 97.06 117 TYR A O 1
ATOM 944 N N . ASP A 1 118 ? -19.876 -4.879 18.968 1.00 96.75 118 ASP A N 1
ATOM 945 C CA . ASP A 1 118 ? -21.226 -4.840 18.401 1.00 96.75 118 ASP A CA 1
ATOM 946 C C . ASP A 1 118 ? -21.530 -3.447 17.801 1.00 96.75 118 ASP A C 1
ATOM 948 O O . ASP A 1 118 ? -22.136 -3.373 16.736 1.00 96.75 118 ASP A O 1
ATOM 952 N N . ASP A 1 119 ? -21.034 -2.358 18.405 1.00 96.88 119 ASP A N 1
ATOM 953 C CA . ASP A 1 119 ? -21.174 -0.997 17.867 1.00 96.88 119 ASP A CA 1
ATOM 954 C C . ASP A 1 119 ? -20.408 -0.813 16.542 1.00 96.88 119 ASP A C 1
ATOM 956 O O . ASP A 1 119 ? -20.945 -0.265 15.580 1.00 96.88 119 ASP A O 1
ATOM 960 N N . ILE A 1 120 ? -19.173 -1.309 16.439 1.00 97.31 120 ILE A N 1
ATOM 961 C CA . ILE A 1 120 ? -18.318 -1.100 15.256 1.00 97.31 120 ILE A CA 1
ATOM 962 C C . ILE A 1 120 ? -18.654 -2.057 14.103 1.00 97.31 120 ILE A C 1
ATOM 964 O O . ILE A 1 120 ? -18.603 -1.652 12.943 1.00 97.31 120 ILE A O 1
ATOM 968 N N . SER A 1 121 ? -18.963 -3.321 14.404 1.00 95.62 121 SER A N 1
ATOM 969 C CA . SER A 1 121 ? -18.907 -4.437 13.442 1.00 95.62 121 SER A CA 1
ATOM 970 C C . SER A 1 121 ? -19.699 -4.233 12.146 1.00 95.62 121 SER A C 1
ATOM 972 O O . SER A 1 121 ? -19.159 -4.487 11.072 1.00 95.62 121 SER A O 1
ATOM 974 N N . ASP A 1 122 ? -20.922 -3.710 12.234 1.00 92.81 122 ASP A N 1
ATOM 975 C CA . ASP A 1 122 ? -21.815 -3.535 11.081 1.00 92.81 122 ASP A CA 1
ATOM 976 C C . ASP A 1 122 ? -21.761 -2.118 10.470 1.00 92.81 122 ASP A C 1
ATOM 978 O O . ASP A 1 122 ? -22.566 -1.768 9.599 1.00 92.81 122 ASP A O 1
ATOM 982 N N . LYS A 1 123 ? -20.832 -1.261 10.920 1.00 95.25 123 LYS A N 1
ATOM 983 C CA . LYS A 1 123 ? -20.705 0.112 10.413 1.00 95.25 123 LYS A CA 1
ATOM 984 C C . LYS A 1 123 ? -19.887 0.165 9.124 1.00 95.25 123 LYS A C 1
ATOM 986 O O . LYS A 1 123 ? -18.821 -0.436 9.009 1.00 95.25 123 LYS A O 1
ATOM 991 N N . ASN A 1 124 ? -20.362 0.997 8.199 1.00 96.50 124 ASN A N 1
ATOM 992 C CA . ASN A 1 124 ? -19.607 1.482 7.046 1.00 96.50 124 ASN A CA 1
ATOM 993 C C . ASN A 1 124 ? -19.396 2.989 7.193 1.00 96.50 124 ASN A C 1
ATOM 995 O O . ASN A 1 124 ? -20.311 3.718 7.578 1.00 96.50 124 ASN A O 1
ATOM 999 N N . PHE A 1 125 ? -18.199 3.459 6.879 1.00 96.31 125 PHE A N 1
ATOM 1000 C CA . PHE A 1 125 ? -17.781 4.841 7.074 1.00 96.31 125 PHE A CA 1
ATOM 1001 C C . PHE A 1 125 ? -16.717 5.234 6.041 1.00 96.31 125 PHE A C 1
ATOM 1003 O O . PHE A 1 125 ? -16.312 4.442 5.200 1.00 96.31 125 PHE A O 1
ATOM 1010 N N . ASN A 1 126 ? -16.292 6.497 6.049 1.00 92.81 126 ASN A N 1
ATOM 1011 C CA . ASN A 1 126 ? -15.358 7.025 5.052 1.00 92.81 126 ASN A CA 1
ATOM 1012 C C . ASN A 1 126 ? -14.138 7.622 5.756 1.00 92.81 126 ASN A C 1
ATOM 1014 O O . ASN A 1 126 ? -13.951 8.838 5.781 1.00 92.81 126 ASN A O 1
ATOM 1018 N N . GLY A 1 127 ? -13.353 6.747 6.383 1.00 92.50 127 GLY A N 1
ATOM 1019 C CA . GLY A 1 127 ? -12.215 7.117 7.217 1.00 92.50 127 GLY A CA 1
ATOM 1020 C C . GLY A 1 127 ? -12.560 7.339 8.691 1.00 92.50 127 GLY A C 1
ATOM 1021 O O . GLY A 1 127 ? -13.722 7.381 9.104 1.00 92.50 127 GLY A O 1
ATOM 1022 N N . ALA A 1 128 ? -11.507 7.481 9.494 1.00 93.81 128 ALA A N 1
ATOM 1023 C CA . ALA A 1 128 ? -11.583 7.397 10.948 1.00 93.81 128 ALA A CA 1
ATOM 1024 C C . ALA A 1 128 ? -12.363 8.538 11.620 1.00 93.81 128 ALA A C 1
ATOM 1026 O O . ALA A 1 128 ? -13.028 8.293 12.619 1.00 93.81 128 ALA A O 1
ATOM 1027 N N . ALA A 1 129 ? -12.346 9.750 11.058 1.00 94.81 129 ALA A N 1
ATOM 1028 C CA . ALA A 1 129 ? -13.156 10.860 11.568 1.00 94.81 129 ALA A CA 1
ATOM 1029 C C . ALA A 1 129 ? -14.663 10.561 11.463 1.00 94.81 129 ALA A C 1
ATOM 1031 O O . ALA A 1 129 ? -15.408 10.789 12.407 1.00 94.81 129 ALA A O 1
ATOM 1032 N N . HIS A 1 130 ? -15.106 9.973 10.345 1.00 96.50 130 HIS A N 1
ATOM 1033 C CA . HIS A 1 130 ? -16.506 9.579 10.199 1.00 96.50 130 HIS A CA 1
ATOM 1034 C C . HIS A 1 130 ? -16.859 8.423 11.144 1.00 96.50 130 HIS A C 1
ATOM 1036 O O . HIS A 1 130 ? -17.941 8.428 11.715 1.00 96.50 130 HIS A O 1
ATOM 1042 N N . LEU A 1 131 ? -15.953 7.458 11.359 1.00 96.56 131 LEU A N 1
ATOM 1043 C CA . LEU A 1 131 ? -16.167 6.427 12.380 1.00 96.56 131 LEU A CA 1
ATOM 1044 C C . LEU A 1 131 ? -16.331 7.053 13.771 1.00 96.56 131 LEU A C 1
ATOM 1046 O O . LEU A 1 131 ? -17.281 6.708 14.460 1.00 96.56 131 LEU A O 1
ATOM 1050 N N . TYR A 1 132 ? -15.457 7.985 14.159 1.00 95.81 132 TYR A N 1
ATOM 1051 C CA . TYR A 1 132 ? -15.536 8.690 15.441 1.00 95.81 132 TYR A CA 1
ATOM 1052 C C . TYR A 1 132 ? -16.918 9.320 15.674 1.00 95.81 132 TYR A C 1
ATOM 1054 O O . TYR A 1 132 ? -17.496 9.129 16.740 1.00 95.81 132 TYR A O 1
ATOM 1062 N N . ASP A 1 133 ? -17.486 9.978 14.659 1.00 95.62 133 ASP A N 1
ATOM 1063 C CA . ASP A 1 133 ? -18.818 10.596 14.738 1.00 95.62 133 ASP A CA 1
ATOM 1064 C C . ASP A 1 133 ? -19.972 9.581 14.869 1.00 95.62 133 ASP A C 1
ATOM 1066 O O . ASP A 1 133 ? -21.066 9.937 15.310 1.00 95.62 133 ASP A O 1
ATOM 1070 N N . LEU A 1 134 ? -19.758 8.325 14.460 1.00 96.31 134 LEU A N 1
ATOM 1071 C CA . LEU A 1 134 ? -20.774 7.267 14.467 1.00 96.31 134 LEU A CA 1
ATOM 1072 C C . LEU A 1 134 ? -20.784 6.418 15.742 1.00 96.31 134 LEU A C 1
ATOM 1074 O O . LEU A 1 134 ? -21.745 5.671 15.944 1.00 96.31 134 LEU A O 1
ATOM 1078 N N . LEU A 1 135 ? -19.720 6.458 16.543 1.00 96.44 135 LEU A N 1
ATOM 1079 C CA . LEU A 1 135 ? -19.588 5.616 17.730 1.00 96.44 135 LEU A CA 1
ATOM 1080 C C . LEU A 1 135 ? -20.444 6.123 18.884 1.00 96.44 135 LEU A C 1
ATOM 1082 O O . LEU A 1 135 ? -20.603 7.328 19.090 1.00 96.44 135 LEU A O 1
ATOM 1086 N N . ASP A 1 136 ? -20.953 5.188 19.682 1.00 96.06 136 ASP A N 1
ATOM 1087 C CA . ASP A 1 136 ? -21.541 5.547 20.963 1.00 96.06 136 ASP A CA 1
ATOM 1088 C C . ASP A 1 136 ? -20.470 6.030 21.962 1.00 96.06 136 ASP A C 1
ATOM 1090 O O . ASP A 1 136 ? -19.266 5.795 21.812 1.00 96.06 136 ASP A O 1
ATOM 1094 N N . GLY A 1 137 ? -20.910 6.750 22.999 1.00 95.94 137 GLY A N 1
ATOM 1095 C CA . GLY A 1 137 ? -19.996 7.359 23.968 1.00 95.94 137 GLY A CA 1
ATOM 1096 C C . GLY A 1 137 ? -19.142 6.343 24.734 1.00 95.94 137 GLY A C 1
ATOM 1097 O O . GLY A 1 137 ? -17.987 6.631 25.043 1.00 95.94 137 GLY A O 1
ATOM 1098 N N . ASP A 1 138 ? -19.676 5.149 25.004 1.00 95.94 138 AS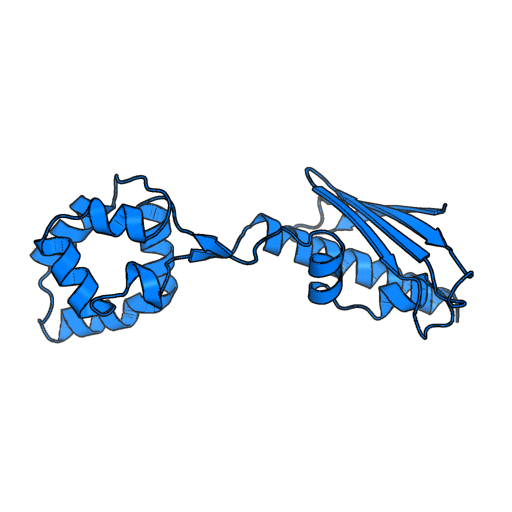P A N 1
ATOM 1099 C CA . ASP A 1 138 ? -18.959 4.098 25.732 1.00 95.94 138 ASP A CA 1
ATOM 1100 C C . ASP A 1 138 ? -17.847 3.481 24.865 1.00 95.94 138 ASP A C 1
ATOM 1102 O O . ASP A 1 138 ? -16.733 3.243 25.343 1.00 95.94 138 ASP A O 1
ATOM 1106 N N . SER A 1 139 ? -18.129 3.248 23.583 1.00 96.38 139 SER A N 1
ATOM 1107 C CA . SER A 1 139 ? -17.193 2.710 22.594 1.00 96.38 139 SER A CA 1
ATOM 1108 C C . SER A 1 139 ? -16.111 3.726 22.259 1.00 96.38 139 SER A C 1
ATOM 1110 O O . SER A 1 139 ? -14.931 3.376 22.222 1.00 96.38 139 SER A O 1
ATOM 1112 N N . LEU A 1 140 ? -16.488 4.997 22.107 1.00 96.06 140 LEU A N 1
ATOM 1113 C CA . LEU A 1 140 ? -15.553 6.100 21.916 1.00 96.06 140 LEU A CA 1
ATOM 1114 C C . LEU A 1 140 ? -14.612 6.234 23.114 1.00 96.06 140 LEU A C 1
ATOM 1116 O O . LEU A 1 140 ? -13.398 6.258 22.927 1.00 96.06 140 LEU A O 1
ATOM 1120 N N . GLN A 1 141 ? -15.138 6.211 24.342 1.00 95.62 141 GLN A N 1
ATOM 1121 C CA . GLN A 1 141 ? -14.310 6.258 25.549 1.00 95.62 141 GLN A CA 1
ATOM 1122 C C . GLN A 1 141 ? -13.356 5.060 25.639 1.00 95.62 141 GLN A C 1
ATOM 1124 O O . GLN A 1 141 ? -12.194 5.222 26.018 1.00 95.62 141 GLN A O 1
ATOM 1129 N N . LEU A 1 142 ? -13.820 3.854 25.295 1.00 95.88 142 LEU A N 1
ATOM 1130 C CA . LEU A 1 142 ? -12.972 2.664 25.273 1.00 95.88 142 LEU A CA 1
ATOM 1131 C C . LEU A 1 142 ? -11.829 2.805 24.263 1.00 95.88 142 LEU A C 1
ATOM 1133 O O . LEU A 1 142 ? -10.686 2.490 24.600 1.00 95.88 142 LEU A O 1
ATOM 1137 N N . LEU A 1 143 ? -12.118 3.272 23.045 1.00 95.50 143 LEU A N 1
ATOM 1138 C CA . LEU A 1 143 ? -11.096 3.471 22.018 1.00 95.50 143 LEU A CA 1
ATOM 1139 C C . LEU A 1 143 ? -10.122 4.583 22.403 1.00 95.50 143 LEU A C 1
ATOM 1141 O O . LEU A 1 143 ? -8.921 4.378 22.268 1.00 95.50 143 LEU A O 1
ATOM 1145 N N . SER A 1 144 ? -10.597 5.699 22.955 1.00 94.56 144 SER A N 1
ATOM 1146 C CA . SER A 1 144 ? -9.732 6.778 23.443 1.00 94.56 144 SER A CA 1
ATOM 1147 C C . SER A 1 144 ? -8.803 6.314 24.566 1.00 94.56 144 SER A C 1
ATOM 1149 O O . SER A 1 144 ? -7.618 6.634 24.559 1.00 94.56 144 SER A O 1
ATOM 1151 N N . ASN A 1 145 ? -9.28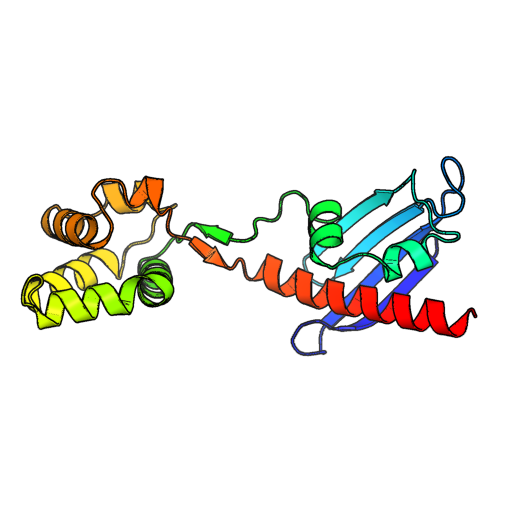5 5.463 25.478 1.00 93.50 145 ASN A N 1
ATOM 1152 C CA . ASN A 1 145 ? -8.440 4.879 26.524 1.00 93.50 145 ASN A CA 1
ATOM 1153 C C . ASN A 1 145 ? -7.342 3.956 25.963 1.00 93.50 145 ASN A C 1
ATOM 1155 O O . ASN A 1 145 ? -6.277 3.842 26.566 1.00 93.50 145 ASN A O 1
ATOM 1159 N N . LEU A 1 146 ? -7.599 3.274 24.842 1.00 94.31 146 LEU A N 1
ATOM 1160 C CA . LEU A 1 146 ? -6.645 2.351 24.214 1.00 94.31 146 LEU A CA 1
ATOM 1161 C C . LEU A 1 146 ? -5.674 3.047 23.258 1.00 94.31 146 LEU A C 1
ATOM 1163 O O . LEU A 1 146 ? -4.504 2.682 23.194 1.00 94.31 146 LEU A O 1
ATOM 1167 N N . LEU A 1 147 ? -6.170 4.005 22.481 1.00 94.94 147 LEU A N 1
ATOM 1168 C CA . LEU A 1 147 ? -5.484 4.563 21.316 1.00 94.94 147 LEU A CA 1
ATOM 1169 C C . LEU A 1 147 ? -5.081 6.036 21.505 1.00 94.94 147 LEU A C 1
ATOM 1171 O O . LEU A 1 147 ? -4.311 6.560 20.695 1.00 94.94 147 LEU A O 1
ATOM 1175 N N . GLY A 1 148 ? -5.563 6.678 22.573 1.00 94.62 148 GLY A N 1
ATOM 1176 C CA . GLY A 1 148 ? -5.469 8.116 22.834 1.00 94.62 148 GLY A CA 1
ATOM 1177 C C . GLY A 1 148 ? -6.694 8.883 22.327 1.00 94.62 148 GLY A C 1
ATOM 1178 O O . GLY A 1 148 ? -7.358 8.441 21.396 1.00 94.62 148 GLY A O 1
ATOM 1179 N N . ASP A 1 149 ? -6.981 10.047 22.914 1.00 93.44 149 ASP A N 1
ATOM 1180 C CA . ASP A 1 149 ? -8.204 10.824 22.633 1.00 93.44 149 ASP A CA 1
ATOM 1181 C C . ASP A 1 149 ? -8.355 11.235 21.155 1.00 93.44 149 ASP A C 1
ATOM 1183 O O . ASP A 1 149 ? -9.452 11.186 20.600 1.00 93.44 149 ASP A O 1
ATOM 1187 N N . ASP A 1 150 ? -7.244 11.554 20.487 1.00 94.31 150 ASP A N 1
ATOM 1188 C CA . ASP A 1 150 ? -7.212 11.989 19.085 1.00 94.31 150 ASP A CA 1
ATOM 1189 C C . ASP A 1 150 ? -6.872 10.847 18.108 1.00 94.31 150 ASP A C 1
ATOM 1191 O O . ASP A 1 150 ? -6.319 11.081 17.030 1.00 94.31 150 ASP A O 1
ATOM 1195 N N . TRP A 1 151 ? -7.163 9.588 18.460 1.00 94.62 151 TRP A N 1
ATOM 1196 C CA . TRP A 1 151 ? -6.765 8.417 17.663 1.00 94.62 151 TRP A CA 1
ATOM 1197 C C . TRP A 1 151 ? -7.233 8.471 16.204 1.00 94.62 151 TRP A C 1
ATOM 1199 O O . TRP A 1 151 ? -6.525 8.021 15.299 1.00 94.62 151 TRP A O 1
ATOM 1209 N N . TRP A 1 152 ? -8.411 9.046 15.967 1.00 92.62 152 TRP A N 1
ATOM 1210 C CA . TRP A 1 152 ? -9.014 9.179 14.644 1.00 92.62 152 TRP A CA 1
ATOM 1211 C C . TRP A 1 152 ? -8.201 10.099 13.721 1.00 92.62 152 TRP A C 1
ATOM 1213 O O . TRP A 1 152 ? -8.247 9.932 12.503 1.00 92.62 152 TRP A O 1
ATOM 1223 N N . TRP A 1 153 ? -7.423 11.028 14.288 1.00 91.81 153 TRP A N 1
ATOM 1224 C CA . TRP A 1 153 ? -6.527 11.929 13.564 1.00 91.81 153 TRP A CA 1
ATOM 1225 C C . TRP A 1 153 ? -5.067 11.463 13.611 1.00 91.81 153 TRP A C 1
ATOM 1227 O O . TRP A 1 153 ? -4.428 11.350 12.568 1.00 91.81 153 TRP A O 1
ATOM 1237 N N . ASP A 1 154 ? -4.543 11.172 14.806 1.00 92.94 154 ASP A N 1
ATOM 1238 C CA . ASP A 1 154 ? -3.128 10.838 15.021 1.00 92.94 154 ASP A CA 1
ATOM 1239 C C . ASP A 1 154 ? -2.767 9.460 14.455 1.00 92.94 154 ASP A C 1
ATOM 1241 O O . ASP A 1 154 ? -1.754 9.302 13.773 1.00 92.94 154 ASP A O 1
ATOM 1245 N N . LYS A 1 155 ? -3.607 8.446 14.703 1.00 93.00 155 LYS A N 1
ATOM 1246 C CA . LYS A 1 155 ? -3.341 7.082 14.218 1.00 93.00 155 LYS A CA 1
ATOM 1247 C C . LYS A 1 155 ? -3.808 6.878 12.784 1.00 93.00 155 LYS A C 1
ATOM 1249 O O . LYS A 1 155 ? -3.227 6.051 12.087 1.00 93.00 155 LYS A O 1
ATOM 1254 N N . ASN A 1 156 ? -4.846 7.611 12.370 1.00 91.94 156 ASN A N 1
ATOM 1255 C CA . ASN A 1 156 ? -5.476 7.550 11.048 1.00 91.94 156 ASN A CA 1
ATOM 1256 C C . ASN A 1 156 ? -5.573 6.107 10.485 1.00 91.94 156 ASN A C 1
ATOM 1258 O O . ASN A 1 156 ? -4.861 5.766 9.530 1.00 91.94 156 ASN A O 1
ATOM 1262 N N . PRO A 1 157 ? -6.410 5.246 11.104 1.00 95.56 157 PRO A N 1
ATOM 1263 C CA . PRO A 1 157 ? -6.588 3.849 10.725 1.00 95.56 157 PRO A CA 1
ATOM 1264 C C . PRO A 1 157 ? -6.620 3.605 9.214 1.00 95.56 157 PRO A C 1
ATOM 1266 O O . PRO A 1 157 ? -7.474 4.126 8.491 1.00 95.56 157 PRO A O 1
ATOM 1269 N N . SER A 1 158 ? -5.670 2.805 8.732 1.00 96.50 158 SER A N 1
ATOM 1270 C CA . SER A 1 158 ? -5.497 2.529 7.307 1.00 96.50 158 SER A CA 1
ATOM 1271 C C . SER A 1 158 ? -4.885 1.153 7.065 1.00 96.50 158 SER A C 1
ATOM 1273 O O . SER A 1 158 ? -4.037 0.693 7.827 1.00 96.50 158 SER A O 1
ATOM 1275 N N . LEU A 1 159 ? -5.301 0.504 5.980 1.00 96.31 159 LEU A N 1
ATOM 1276 C CA . LEU A 1 159 ? -4.771 -0.786 5.541 1.00 96.31 159 LEU A CA 1
ATOM 1277 C C . LEU A 1 159 ? -3.859 -0.610 4.331 1.00 96.31 159 LEU A C 1
ATOM 1279 O O . LEU A 1 159 ? -3.897 0.407 3.632 1.00 96.31 159 LEU A O 1
ATOM 1283 N N . SER A 1 160 ? -3.021 -1.614 4.076 1.00 95.44 160 SER A N 1
ATOM 1284 C CA . SER A 1 160 ? -2.217 -1.650 2.853 1.00 95.44 160 SER A CA 1
ATOM 1285 C C . SER A 1 160 ? -3.117 -1.666 1.625 1.00 95.44 160 SER A C 1
ATOM 1287 O O . SER A 1 160 ? -4.056 -2.450 1.532 1.00 95.44 160 SER A O 1
ATOM 1289 N N . ASN A 1 161 ? -2.816 -0.799 0.661 1.00 95.81 161 ASN A N 1
ATOM 1290 C CA . ASN A 1 161 ? -3.556 -0.753 -0.588 1.00 95.81 161 ASN A CA 1
ATOM 1291 C C . ASN A 1 161 ? -3.157 -1.955 -1.454 1.00 95.81 161 ASN A C 1
ATOM 1293 O O . ASN A 1 161 ? -2.025 -2.021 -1.941 1.00 95.81 161 ASN A O 1
ATOM 1297 N N . SER A 1 162 ? -4.087 -2.884 -1.671 1.00 94.12 162 SER A N 1
ATOM 1298 C CA . SER A 1 162 ? -3.857 -4.100 -2.459 1.00 94.12 162 SER A CA 1
ATOM 1299 C C . SER A 1 162 ? -3.362 -3.795 -3.876 1.00 94.12 162 SER A C 1
ATOM 1301 O O . SER A 1 162 ? -2.460 -4.471 -4.363 1.00 94.12 162 SER A O 1
ATOM 1303 N N . HIS A 1 163 ? -3.852 -2.723 -4.506 1.00 95.56 163 HIS A N 1
ATOM 1304 C CA . HIS A 1 163 ? -3.395 -2.287 -5.828 1.00 95.56 163 HIS A CA 1
ATOM 1305 C C . HIS A 1 163 ? -1.938 -1.814 -5.809 1.00 95.56 163 HIS A C 1
ATOM 1307 O O . HIS A 1 163 ? -1.182 -2.066 -6.746 1.00 95.56 163 HIS A O 1
ATOM 1313 N N . TYR A 1 164 ? -1.527 -1.131 -4.737 1.00 96.69 164 TYR A N 1
ATOM 1314 C CA . TYR A 1 164 ? -0.145 -0.690 -4.564 1.00 96.69 164 TYR A CA 1
ATOM 1315 C C . TYR A 1 164 ? 0.796 -1.881 -4.371 1.00 96.69 164 TYR A C 1
ATOM 1317 O O . TYR A 1 164 ? 1.841 -1.938 -5.016 1.00 96.69 164 TYR A O 1
ATOM 1325 N N . VAL A 1 165 ? 0.411 -2.845 -3.530 1.00 96.12 165 VAL A N 1
ATOM 1326 C CA . VAL A 1 165 ? 1.183 -4.079 -3.308 1.00 96.12 165 VAL A CA 1
ATOM 1327 C C . VAL A 1 165 ? 1.301 -4.882 -4.605 1.00 96.12 165 VAL A C 1
ATOM 1329 O O . VAL A 1 165 ? 2.409 -5.229 -5.009 1.00 96.12 165 VAL A O 1
ATOM 1332 N N . PHE A 1 166 ? 0.1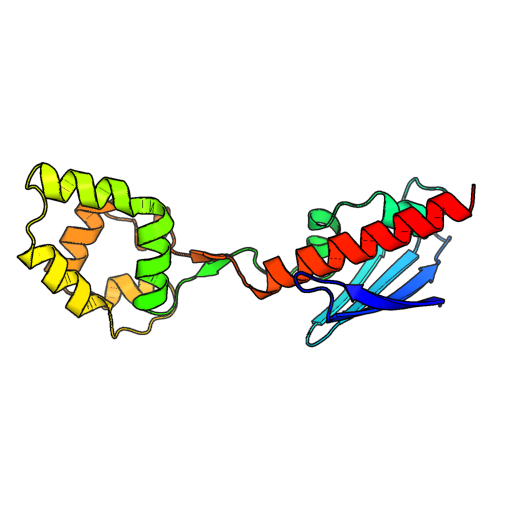85 -5.081 -5.307 1.00 95.88 166 PHE A N 1
ATOM 1333 C CA . PHE A 1 166 ? 0.147 -5.762 -6.598 1.00 95.88 166 PHE A CA 1
ATOM 1334 C C . PHE A 1 166 ? 1.100 -5.125 -7.621 1.00 95.88 166 PHE A C 1
ATOM 1336 O O . PHE A 1 166 ? 1.943 -5.806 -8.205 1.00 95.88 166 PHE A O 1
ATOM 1343 N N . LEU A 1 167 ? 1.019 -3.803 -7.806 1.00 96.75 167 LEU A N 1
ATOM 1344 C CA . LEU A 1 167 ? 1.867 -3.096 -8.765 1.00 96.75 167 LEU A CA 1
ATOM 1345 C C . LEU A 1 167 ? 3.348 -3.102 -8.375 1.00 96.75 167 LEU A C 1
ATOM 1347 O O . LEU A 1 167 ? 4.196 -3.116 -9.267 1.00 96.75 167 LEU A O 1
ATOM 1351 N N . LEU A 1 168 ? 3.682 -3.115 -7.080 1.00 97.00 168 LEU A N 1
ATOM 1352 C CA . LEU A 1 168 ? 5.069 -3.302 -6.650 1.00 97.00 168 LEU A CA 1
ATOM 1353 C C . LEU A 1 168 ? 5.608 -4.662 -7.092 1.00 97.00 168 LEU A C 1
ATOM 1355 O O . LEU A 1 168 ? 6.724 -4.724 -7.604 1.00 97.00 168 LEU A O 1
ATOM 1359 N N . ASP A 1 169 ? 4.833 -5.733 -6.934 1.00 96.62 169 ASP A N 1
ATOM 1360 C CA . ASP A 1 169 ? 5.269 -7.073 -7.334 1.00 96.62 169 ASP A CA 1
ATOM 1361 C C . ASP A 1 169 ? 5.399 -7.206 -8.858 1.00 96.62 169 ASP A C 1
ATOM 1363 O O . ASP A 1 169 ? 6.395 -7.742 -9.344 1.00 96.62 169 ASP A O 1
ATOM 1367 N N . ILE A 1 170 ? 4.477 -6.614 -9.624 1.00 97.06 170 ILE A N 1
ATOM 1368 C CA . ILE A 1 170 ? 4.603 -6.492 -11.086 1.00 97.06 170 ILE A CA 1
ATOM 1369 C C . ILE A 1 170 ? 5.888 -5.744 -11.464 1.00 97.06 170 ILE A C 1
ATOM 1371 O O . ILE A 1 170 ? 6.638 -6.185 -12.336 1.00 97.06 170 ILE A O 1
ATOM 1375 N N . LEU A 1 171 ? 6.177 -4.616 -10.809 1.00 97.50 171 LEU A N 1
ATOM 1376 C CA . LEU A 1 171 ? 7.352 -3.802 -11.119 1.00 97.50 171 LEU A CA 1
ATOM 1377 C C . LEU A 1 171 ? 8.669 -4.491 -10.763 1.00 97.50 171 LEU A C 1
ATOM 1379 O O . LEU A 1 171 ? 9.629 -4.342 -11.518 1.00 97.50 171 LEU A O 1
ATOM 1383 N N . LYS A 1 172 ? 8.722 -5.268 -9.674 1.00 97.50 172 LYS A N 1
ATOM 1384 C CA . LYS A 1 172 ? 9.895 -6.098 -9.349 1.00 97.50 172 LYS A CA 1
ATOM 1385 C C . LYS A 1 172 ? 10.238 -7.036 -10.501 1.00 97.50 172 LYS A C 1
ATOM 1387 O O . LYS A 1 172 ? 11.403 -7.120 -10.891 1.00 97.50 172 LYS A O 1
ATOM 1392 N N . ASP A 1 173 ? 9.232 -7.686 -11.079 1.00 96.88 173 ASP A N 1
ATOM 1393 C CA . ASP A 1 173 ? 9.426 -8.597 -12.206 1.00 96.88 173 ASP A CA 1
ATOM 1394 C C . ASP A 1 173 ? 9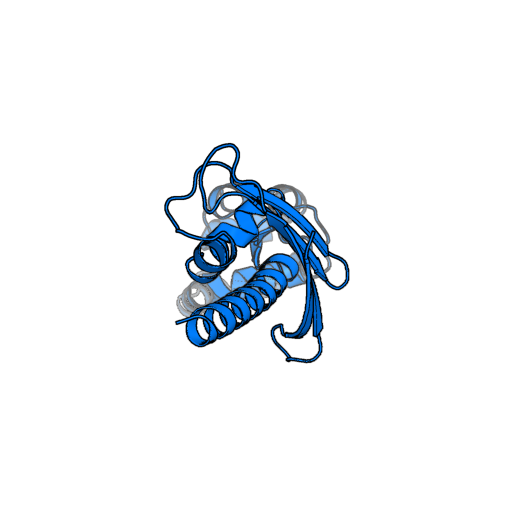.800 -7.866 -13.490 1.00 96.88 173 ASP A C 1
ATOM 1396 O O . ASP A 1 173 ? 10.730 -8.279 -14.177 1.00 96.88 173 ASP A O 1
ATOM 1400 N N . VAL A 1 174 ? 9.146 -6.739 -13.783 1.00 96.50 174 VAL A N 1
ATOM 1401 C CA . VAL A 1 174 ? 9.522 -5.880 -14.914 1.00 96.50 174 VAL A CA 1
ATOM 1402 C C . VAL A 1 174 ? 11.002 -5.504 -14.814 1.00 96.50 174 VAL A C 1
ATOM 1404 O O . VAL A 1 174 ? 11.754 -5.713 -15.763 1.00 96.50 174 VAL A O 1
ATOM 1407 N N . ILE A 1 175 ? 11.449 -4.999 -13.660 1.00 97.31 175 ILE A N 1
ATOM 1408 C CA . ILE A 1 175 ? 12.853 -4.635 -13.425 1.00 97.31 175 ILE A CA 1
ATOM 1409 C C . ILE A 1 175 ? 13.766 -5.857 -13.586 1.00 97.31 175 ILE A C 1
ATOM 1411 O O . ILE A 1 175 ? 14.824 -5.743 -14.206 1.00 97.31 175 ILE A O 1
ATOM 1415 N N . ALA A 1 176 ? 13.378 -7.021 -13.057 1.00 96.38 176 ALA A N 1
ATOM 1416 C CA . ALA A 1 176 ? 14.154 -8.252 -13.190 1.00 96.38 176 ALA A CA 1
ATOM 1417 C C . ALA A 1 176 ? 14.342 -8.665 -14.658 1.00 96.38 176 ALA A C 1
ATOM 1419 O O . ALA A 1 176 ? 15.441 -9.063 -15.040 1.00 96.38 176 ALA A O 1
ATOM 1420 N N . GLU A 1 177 ? 13.322 -8.505 -15.502 1.00 95.25 177 GLU A N 1
ATOM 1421 C CA . GLU A 1 177 ? 13.449 -8.752 -16.940 1.00 95.25 177 GLU A CA 1
ATOM 1422 C C . GLU A 1 177 ? 14.391 -7.749 -17.614 1.00 95.25 177 GLU A C 1
ATOM 1424 O O . GLU A 1 177 ? 15.241 -8.141 -18.412 1.00 95.25 177 GLU A O 1
ATOM 1429 N N . PHE A 1 178 ? 14.346 -6.467 -17.239 1.00 94.88 178 PHE A N 1
ATOM 1430 C CA . PHE A 1 178 ? 15.326 -5.494 -17.737 1.00 94.88 178 PHE A CA 1
ATOM 1431 C C . PHE A 1 178 ? 16.758 -5.791 -17.273 1.00 94.88 178 PHE A C 1
ATOM 1433 O O . PHE A 1 178 ? 17.687 -5.544 -18.038 1.00 94.88 178 PHE A O 1
ATOM 1440 N N . LYS A 1 179 ? 16.953 -6.355 -16.073 1.00 95.38 179 LYS A N 1
ATOM 1441 C CA . LYS A 1 179 ? 18.271 -6.822 -15.609 1.00 95.38 179 LYS A CA 1
ATOM 1442 C C . LYS A 1 179 ? 18.798 -7.969 -16.471 1.00 95.38 179 LYS A C 1
ATOM 1444 O O . LYS A 1 179 ? 19.925 -7.884 -16.944 1.00 95.38 179 LYS A O 1
ATOM 1449 N N . LYS A 1 180 ? 17.969 -8.977 -16.766 1.00 93.31 180 LYS A N 1
ATOM 1450 C CA . LYS A 1 180 ? 18.341 -10.080 -17.674 1.00 93.31 180 LYS A CA 1
ATOM 1451 C C . LYS A 1 180 ? 18.700 -9.571 -19.069 1.00 93.31 180 LYS A C 1
ATOM 1453 O O . LYS A 1 180 ? 19.673 -10.020 -19.664 1.00 93.31 180 LYS A O 1
ATOM 1458 N N . LEU A 1 181 ? 17.924 -8.621 -19.594 1.00 88.19 181 LEU A N 1
ATOM 1459 C CA . LEU A 1 181 ? 18.202 -8.014 -20.895 1.00 88.19 181 LEU A CA 1
ATOM 1460 C C . LEU A 1 181 ? 19.514 -7.216 -20.896 1.00 88.19 181 LEU A C 1
ATOM 1462 O O . LEU A 1 181 ? 20.197 -7.222 -21.914 1.00 88.19 181 LEU A O 1
ATOM 1466 N N . ASP A 1 182 ? 19.874 -6.547 -19.795 1.00 83.81 182 ASP A N 1
ATOM 1467 C CA . ASP A 1 182 ? 21.159 -5.839 -19.664 1.00 83.81 182 ASP A CA 1
ATOM 1468 C C . ASP A 1 182 ? 22.339 -6.825 -19.645 1.00 83.81 182 ASP A C 1
ATOM 1470 O O . ASP A 1 182 ? 23.322 -6.598 -20.342 1.00 83.81 182 ASP A O 1
ATOM 1474 N N . GLU A 1 183 ? 22.216 -7.951 -18.932 1.00 81.88 183 GLU A N 1
ATOM 1475 C CA . GLU A 1 183 ? 23.257 -8.992 -18.842 1.00 81.88 183 GLU A CA 1
ATOM 1476 C C . GLU A 1 183 ? 23.572 -9.662 -20.189 1.00 81.88 183 GLU A C 1
ATOM 1478 O O . GLU A 1 183 ? 24.720 -10.005 -20.450 1.00 81.88 183 GLU A O 1
ATOM 1483 N N . VAL A 1 184 ? 22.576 -9.820 -21.066 1.00 69.75 184 VAL A N 1
ATOM 1484 C CA . VAL A 1 184 ? 22.752 -10.421 -22.405 1.00 69.75 184 VAL A CA 1
ATOM 1485 C C . VAL A 1 184 ? 23.395 -9.444 -23.406 1.00 69.75 184 VAL A C 1
ATOM 1487 O O . VAL A 1 184 ? 23.866 -9.866 -24.460 1.00 69.75 184 VAL A O 1
ATOM 1490 N N . MET A 1 185 ? 23.426 -8.141 -23.101 1.00 56.22 185 MET A N 1
ATOM 1491 C CA . MET A 1 185 ? 24.023 -7.112 -23.964 1.00 56.22 185 MET A CA 1
ATOM 1492 C C . MET A 1 185 ? 25.472 -6.742 -23.588 1.00 56.22 185 MET A C 1
ATOM 1494 O O . MET A 1 185 ? 26.004 -5.782 -24.155 1.00 56.22 185 MET A O 1
ATOM 1498 N N . VAL A 1 186 ? 26.091 -7.466 -22.644 1.00 47.41 186 VAL A N 1
ATOM 1499 C CA . VAL A 1 186 ? 27.507 -7.323 -22.242 1.00 47.41 186 VAL A CA 1
ATOM 1500 C C . VAL A 1 186 ? 28.403 -8.275 -23.026 1.00 47.41 186 VAL A C 1
ATOM 1502 O O . VAL A 1 186 ? 28.029 -9.456 -23.182 1.00 47.41 186 VAL A O 1
#

Foldseek 3Di:
DDWDKDALFWDRRGWIKIWDWADDPPQHQAWTKIWIDTDPDIFIAGDRHDPDNHVLVVLLPDALVVVCCRGPVPDDQKAADFALVLLVVLCCVPQVVLVVVCPVVVVDDPVLVVQLSVQGHGDTGHWLVRVLVSGDPSNLVVCCVRQNNVNRPPVGRIDGDPVSNRSSRRSVVVSVVSNVVVVVVD

Secondary structure (DSSP, 8-state):
-EEEEEEEESTTS-EEEEEEEEE-TTS-TT-EEEEEEETTEEEEEEE----SSSHHHHHHT--HHHHHHHH-TT--SEEE--BHHHHHHHHHHHHHHHHHHHHHHTSS-HHHHHHHHHHHHT-B-SSHHHHHHHS-HHHHHHHHHHH-TTHHHHT--EEE-HHHHHHHHHHHHHHHHHHHHHHTT-

Sequence (186 aa):
MEKIVLSSIGPYKDHWAIVYIELNSTYSLGGGRITLVCDDFAGSSFFGHVGQASFKKFIAQCDEYYLIKKLFPKLLKTVPVQSGEEFFEWFATNYLDDLKNARKSGDITKKQLRSAYDDISDKNFNGAAHLYDLLDGDSLQLLSNLLGDDWWWDKNPSLSNSHYVFLLDILKDVIAEFKKLDEVMV

Radius of gyration: 23.2 Å; chains: 1; bounding box: 49×31×64 Å